Protein AF-A0A2N0LYZ8-F1 (afdb_monomer_lite)

Sequence (201 aa):
MPLVRVAATTLEYFFRFGIAFVGGKINSELMTEVELGDQVLLKKGRSQLVAAGEVVSRDGKHRGNGDKKWLKDVDGWDLSAYCYVDWHIPAKPVGVEGFTRNTIQRVHKQQLRLDADQVISDFPAQEIIASGPGQTTVVDDDEIVQHLISQGLRPGAAEELTATFNRIRRLARYYHGRRWEDVGEHEARTFLVIPLLLALG

Secondary structure (DSSP, 8-state):
---EEEE-S-HHHHHHHTEEEE-SHHHHHHHTT--TT-EEEEEETTTEEEEEEEE--BTTBSEEESSSGGGGGBTTB---EEEEEEEE--SSPEE-S---S-SS-B---HHHHHHHHHHHHHSPBPPP--PPPPPPPPPPHHHHHHHHHHTT--HHHHHHHHHHHHHHHHHHHHHHTS-GGGS-HHHHIIIIIHHHHHHH-

pLDDT: mean 85.79, std 9.9, range [38.16, 95.5]

Foldseek 3Di:
DAWEKEAEDDPCVCQQAQKGWADDDVVLVVLVPHDFQHKYFYDDDAWWTFKMWTQDDDPNDFWFFQPQQVCCQDVHHNRRTMGGTQIQGDPDTDTHHDGDPDRIDTDPDVVVVVVNVCSPVVGDGRDNNDHDDDHDDDQDLVNQLVVCVVVPDDSVLSNQLSVLVVQLVVVVVVVVPDDPVVDDPVNNCVRNPVSNVVSVD

Structure (mmCIF, N/CA/C/O backbone):
data_AF-A0A2N0LYZ8-F1
#
_entry.id   AF-A0A2N0LYZ8-F1
#
loop_
_atom_site.group_PDB
_atom_site.id
_atom_site.type_symbol
_atom_site.label_atom_id
_atom_site.label_alt_id
_atom_site.label_comp_id
_atom_site.label_asym_id
_atom_site.label_entity_id
_atom_site.label_seq_id
_atom_site.pdbx_PDB_ins_code
_atom_site.Cartn_x
_atom_site.Cartn_y
_atom_site.Cartn_z
_atom_site.occupancy
_atom_site.B_iso_or_equiv
_atom_site.auth_seq_id
_atom_site.auth_comp_id
_atom_site.auth_asym_id
_atom_site.auth_atom_id
_atom_site.pdbx_PDB_model_num
ATOM 1 N N . MET A 1 1 ? -4.407 6.193 26.748 1.00 38.16 1 MET A N 1
ATOM 2 C CA . MET A 1 1 ? -5.636 5.992 25.948 1.00 38.16 1 MET A CA 1
ATOM 3 C C . MET A 1 1 ? -5.183 5.607 24.558 1.00 38.16 1 MET A C 1
ATOM 5 O O . MET A 1 1 ? -4.435 6.407 24.005 1.00 38.16 1 MET A O 1
ATOM 9 N N . PRO A 1 2 ? -5.579 4.438 24.033 1.00 45.66 2 PRO A N 1
ATOM 10 C CA . PRO A 1 2 ? -5.132 4.005 22.720 1.00 45.66 2 PRO A CA 1
ATOM 11 C C . PRO A 1 2 ? -5.665 4.970 21.662 1.00 45.66 2 PRO A C 1
ATOM 13 O O . PRO A 1 2 ? -6.841 5.361 21.653 1.00 45.66 2 PRO A O 1
ATOM 16 N N . LEU A 1 3 ? -4.755 5.448 20.831 1.00 50.22 3 LEU A N 1
ATOM 17 C CA . LEU A 1 3 ? -5.037 6.322 19.718 1.00 50.22 3 LEU A CA 1
ATOM 18 C C . LEU A 1 3 ? -5.607 5.468 18.591 1.00 50.22 3 LEU A C 1
ATOM 20 O O . LEU A 1 3 ? -5.050 4.440 18.228 1.00 50.22 3 LEU A O 1
ATOM 24 N N . VAL A 1 4 ? -6.734 5.896 18.037 1.00 56.88 4 VAL A N 1
ATOM 25 C CA . VAL A 1 4 ? -7.443 5.103 17.035 1.00 56.88 4 VAL A CA 1
ATOM 26 C C . VAL A 1 4 ? -7.206 5.710 15.656 1.00 56.88 4 VAL A C 1
ATOM 28 O O . VAL A 1 4 ? -7.528 6.885 15.467 1.00 56.88 4 VAL A O 1
ATOM 31 N N . ARG A 1 5 ? -6.612 4.976 14.706 1.00 62.47 5 ARG A N 1
ATOM 32 C CA . ARG A 1 5 ? -6.202 5.520 13.394 1.00 62.47 5 ARG A CA 1
ATOM 33 C C . ARG A 1 5 ? -6.872 4.847 12.216 1.00 62.47 5 ARG A C 1
ATOM 35 O O . ARG A 1 5 ? -7.168 3.670 12.279 1.00 62.47 5 ARG A O 1
ATOM 42 N N . VAL A 1 6 ? -7.093 5.592 11.136 1.00 53.28 6 VAL A N 1
ATOM 43 C CA . VAL A 1 6 ? -7.734 5.071 9.920 1.00 53.28 6 VAL A CA 1
ATOM 44 C C . VAL A 1 6 ? -6.723 4.861 8.790 1.00 53.28 6 VAL A C 1
ATOM 46 O O . VAL A 1 6 ? -5.772 5.623 8.714 1.00 53.28 6 VAL A O 1
ATOM 49 N N . ALA A 1 7 ? -6.893 3.860 7.925 1.00 54.03 7 ALA A N 1
ATOM 50 C CA . ALA A 1 7 ? -6.104 3.704 6.691 1.00 54.03 7 ALA A CA 1
ATOM 51 C C . ALA A 1 7 ? -7.025 3.484 5.472 1.00 54.03 7 ALA A C 1
ATOM 53 O O . ALA A 1 7 ? -8.188 3.099 5.632 1.00 54.03 7 ALA A O 1
ATOM 54 N N . ALA A 1 8 ? -6.542 3.749 4.251 1.00 49.69 8 ALA A N 1
ATOM 55 C CA . ALA A 1 8 ? -7.283 3.512 3.006 1.00 49.69 8 ALA A CA 1
ATOM 56 C C . ALA A 1 8 ? -6.357 2.992 1.888 1.00 49.69 8 ALA A C 1
ATOM 58 O O . ALA A 1 8 ? -5.295 3.572 1.695 1.00 49.69 8 ALA A O 1
ATOM 59 N N . THR A 1 9 ? -6.822 1.940 1.181 1.00 46.38 9 THR A N 1
ATOM 60 C CA . THR A 1 9 ? -6.336 1.352 -0.103 1.00 46.38 9 THR A CA 1
ATOM 61 C C . THR A 1 9 ? -4.816 1.137 -0.189 1.00 46.38 9 THR A C 1
ATOM 63 O O . THR A 1 9 ? -4.089 2.093 -0.407 1.00 46.38 9 THR A O 1
ATOM 66 N N . THR A 1 10 ? -4.275 -0.057 0.080 1.00 55.56 10 THR A N 1
ATOM 67 C CA . THR A 1 10 ? -4.377 -1.312 -0.704 1.00 55.56 10 THR A CA 1
ATOM 68 C C . THR A 1 10 ? -4.600 -2.510 0.237 1.00 55.56 10 THR A C 1
ATOM 70 O O . THR A 1 10 ? -3.687 -2.933 0.943 1.00 55.56 10 THR A O 1
ATOM 73 N N . LEU A 1 11 ? -5.840 -3.026 0.286 1.00 65.19 11 LEU A N 1
ATOM 74 C CA . LEU A 1 11 ? -6.340 -3.923 1.350 1.00 65.19 11 LEU A CA 1
ATOM 75 C C . LEU A 1 11 ? -5.501 -5.193 1.538 1.00 65.19 11 LEU A C 1
ATOM 77 O O . LEU A 1 11 ? -5.282 -5.623 2.665 1.00 65.19 11 LEU A O 1
ATOM 81 N N . GLU A 1 12 ? -5.013 -5.775 0.445 1.00 76.12 12 GLU A N 1
ATOM 82 C CA . GLU A 1 12 ? -4.312 -7.056 0.491 1.00 76.12 12 GLU A CA 1
ATOM 83 C C . GLU A 1 12 ? -2.959 -6.960 1.206 1.00 76.12 12 GLU A C 1
ATOM 85 O O . GLU A 1 12 ? -2.643 -7.813 2.032 1.00 76.12 12 GLU A O 1
ATOM 90 N N . TYR A 1 13 ? -2.179 -5.903 0.959 1.00 83.50 13 TYR A N 1
ATOM 91 C CA . TYR A 1 13 ? -0.853 -5.758 1.564 1.00 83.50 13 TYR A CA 1
ATOM 92 C C . TYR A 1 13 ? -0.913 -5.490 3.067 1.00 83.50 13 TYR A C 1
ATOM 94 O O . TYR A 1 13 ? -0.038 -5.960 3.797 1.00 83.50 13 TYR A O 1
ATOM 102 N N . PHE A 1 14 ? -1.944 -4.785 3.545 1.00 87.88 14 PHE A N 1
ATOM 103 C CA . PHE A 1 14 ? -2.096 -4.541 4.978 1.00 87.88 14 PHE A CA 1
ATOM 104 C C . PHE A 1 14 ? -2.260 -5.842 5.758 1.00 87.88 14 PHE A C 1
ATOM 106 O O . PHE A 1 14 ? -1.578 -6.059 6.758 1.00 87.88 14 PHE A O 1
ATOM 113 N N . PHE A 1 15 ? -3.120 -6.720 5.253 1.00 89.00 15 PHE A N 1
ATOM 114 C CA . PHE A 1 15 ? -3.419 -8.009 5.860 1.00 89.00 15 PHE A CA 1
ATOM 115 C C . PHE A 1 15 ? -2.278 -9.004 5.672 1.00 89.00 15 PHE A C 1
ATOM 117 O O . PHE A 1 15 ? -1.788 -9.583 6.637 1.00 89.00 15 PHE A O 1
ATOM 124 N N . ARG A 1 16 ? -1.778 -9.139 4.438 1.00 86.81 16 ARG A N 1
ATOM 125 C CA . ARG A 1 16 ? -0.739 -10.110 4.080 1.00 86.81 16 ARG A CA 1
ATOM 126 C C . ARG A 1 16 ? 0.540 -9.951 4.900 1.00 86.81 16 ARG A C 1
ATOM 128 O O . ARG A 1 16 ? 1.152 -10.956 5.254 1.00 86.81 16 ARG A O 1
ATOM 135 N N . PHE A 1 17 ? 0.935 -8.710 5.181 1.00 88.44 17 PHE A N 1
ATOM 136 C CA . PHE A 1 17 ? 2.160 -8.393 5.919 1.00 88.44 17 PHE A CA 1
ATOM 137 C C . PHE A 1 17 ? 1.894 -7.942 7.366 1.00 88.44 17 PHE A C 1
ATOM 139 O O . PHE A 1 17 ? 2.839 -7.660 8.105 1.00 88.44 17 PHE A O 1
ATOM 146 N N . GLY A 1 18 ? 0.625 -7.847 7.780 1.00 91.38 18 GLY A N 1
ATOM 147 C CA . GLY A 1 18 ? 0.227 -7.360 9.100 1.00 91.38 18 GLY A CA 1
ATOM 148 C C . GLY A 1 18 ? 0.758 -5.956 9.401 1.00 91.38 18 GLY A C 1
ATOM 149 O O . GLY A 1 18 ? 1.380 -5.741 10.439 1.00 91.38 18 GLY A O 1
ATOM 150 N N . ILE A 1 19 ? 0.612 -5.023 8.462 1.00 90.69 19 ILE A N 1
ATOM 151 C CA . ILE A 1 19 ? 1.064 -3.633 8.617 1.00 90.69 19 ILE A CA 1
ATOM 152 C C . ILE A 1 19 ? -0.018 -2.655 8.176 1.00 90.69 19 ILE A C 1
ATOM 154 O O . ILE A 1 19 ? -0.834 -2.971 7.320 1.00 90.69 19 ILE A O 1
ATOM 158 N N . ALA A 1 20 ? 0.014 -1.439 8.705 1.00 91.62 20 ALA A N 1
ATOM 159 C CA . ALA A 1 20 ? -0.636 -0.283 8.101 1.00 91.62 20 ALA A CA 1
ATOM 160 C C . ALA A 1 20 ? 0.455 0.666 7.603 1.00 91.62 20 ALA A C 1
ATOM 162 O O . ALA A 1 20 ? 1.402 0.930 8.339 1.00 91.62 20 ALA A O 1
ATOM 163 N N . PHE A 1 21 ? 0.336 1.188 6.384 1.00 91.44 21 PHE A N 1
ATOM 164 C CA . PHE A 1 21 ? 1.296 2.138 5.819 1.00 91.44 21 PHE A CA 1
ATOM 165 C C . PHE A 1 21 ? 0.608 3.315 5.139 1.00 91.44 21 PHE A C 1
ATOM 167 O O . PHE A 1 21 ? -0.534 3.216 4.688 1.00 91.44 21 PHE A O 1
ATOM 174 N N . VAL A 1 22 ? 1.307 4.446 5.094 1.00 90.06 22 VAL A N 1
ATOM 175 C CA . VAL A 1 22 ? 0.823 5.706 4.531 1.00 90.06 22 VAL A CA 1
ATOM 176 C C . VAL A 1 22 ? 1.963 6.490 3.891 1.00 90.06 22 VAL A C 1
ATOM 178 O O . VAL A 1 22 ? 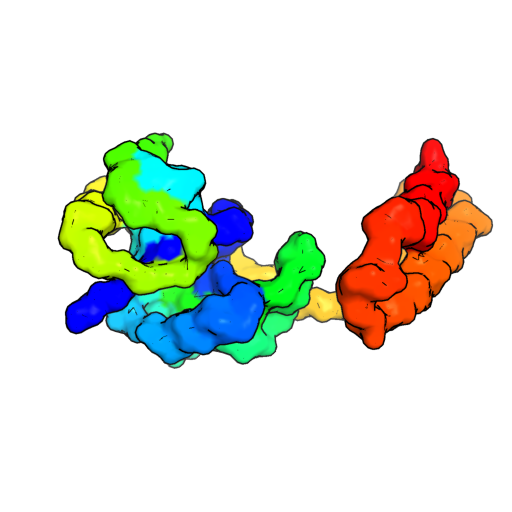3.117 6.409 4.311 1.00 90.06 22 VAL A O 1
ATOM 181 N N . GLY A 1 23 ? 1.603 7.294 2.895 1.00 87.88 23 GLY A N 1
ATOM 182 C CA . GLY A 1 23 ? 2.497 8.238 2.236 1.00 87.88 23 GLY A CA 1
ATOM 183 C C . GLY A 1 23 ? 2.127 9.689 2.501 1.00 87.88 23 GLY A C 1
ATOM 184 O O . GLY A 1 23 ? 1.028 10.004 2.970 1.00 87.88 23 GLY A O 1
ATOM 185 N N . GLY A 1 24 ? 3.038 10.582 2.123 1.00 86.50 24 GLY A N 1
ATOM 186 C CA . GLY A 1 24 ? 2.873 12.027 2.244 1.00 86.50 24 GLY A CA 1
ATOM 187 C C . GLY A 1 24 ? 3.225 12.565 3.632 1.00 86.50 24 GLY A C 1
ATOM 188 O O . GLY A 1 24 ? 2.902 11.976 4.660 1.00 86.50 24 GLY A O 1
ATOM 189 N N . LYS A 1 25 ? 3.855 13.744 3.653 1.00 87.69 25 LYS A N 1
ATOM 190 C CA . LYS A 1 25 ? 4.489 14.335 4.842 1.00 87.69 25 LYS A CA 1
ATOM 191 C C . LYS A 1 25 ? 3.592 14.354 6.091 1.00 87.69 25 LYS A C 1
ATOM 193 O O . LYS A 1 25 ? 3.997 13.848 7.130 1.00 87.69 25 LYS A O 1
ATOM 198 N N . ILE A 1 26 ? 2.367 14.873 5.970 1.00 87.38 26 ILE A N 1
ATOM 199 C CA . ILE A 1 26 ? 1.420 15.009 7.095 1.00 87.38 26 ILE A CA 1
ATOM 200 C C . ILE A 1 26 ? 1.036 13.639 7.673 1.00 87.38 26 ILE A C 1
ATOM 202 O O . ILE A 1 26 ? 0.973 13.455 8.886 1.00 87.38 26 ILE A O 1
ATOM 206 N N . ASN A 1 27 ? 0.784 12.658 6.806 1.00 88.25 27 ASN A N 1
ATOM 207 C CA . ASN A 1 27 ? 0.383 11.321 7.235 1.00 88.25 27 ASN A CA 1
ATOM 208 C C . ASN A 1 27 ? 1.554 10.576 7.884 1.00 88.25 27 ASN A C 1
ATOM 210 O O . ASN A 1 27 ? 1.358 9.874 8.874 1.00 88.25 27 ASN A O 1
ATOM 214 N N . SER A 1 28 ? 2.765 10.756 7.351 1.00 89.75 28 SER A N 1
ATOM 215 C CA . SER A 1 28 ? 3.986 10.195 7.924 1.00 89.75 28 SER A CA 1
ATOM 216 C C . SER A 1 28 ? 4.286 10.785 9.303 1.00 89.75 28 SER A C 1
ATOM 218 O O . SER A 1 28 ? 4.614 10.029 10.210 1.00 89.75 28 SER A O 1
ATOM 220 N N . GLU A 1 29 ? 4.119 12.099 9.494 1.00 90.19 29 GLU A N 1
ATOM 221 C CA . GLU A 1 29 ? 4.231 12.757 10.808 1.00 90.19 29 GLU A CA 1
ATOM 222 C C . GLU A 1 29 ? 3.211 12.184 11.792 1.00 90.19 29 GLU A C 1
ATOM 224 O O . GLU A 1 29 ? 3.575 11.767 12.888 1.00 90.19 29 GLU A O 1
ATOM 229 N N . LEU A 1 30 ? 1.953 12.048 11.369 1.00 88.06 30 LEU A N 1
ATOM 230 C CA . LEU A 1 30 ? 0.930 11.379 12.161 1.00 88.06 30 LEU A CA 1
ATOM 231 C C . LEU A 1 30 ? 1.367 9.956 12.540 1.00 88.06 30 LEU A C 1
ATOM 233 O O . LEU A 1 30 ? 1.256 9.595 13.706 1.00 88.06 30 LEU A O 1
ATOM 237 N N . MET A 1 31 ? 1.884 9.150 11.614 1.00 89.75 31 MET A N 1
ATOM 238 C CA . MET A 1 31 ? 2.324 7.776 11.899 1.00 89.75 31 MET A CA 1
ATOM 239 C C . MET A 1 31 ? 3.408 7.702 12.997 1.00 89.75 31 MET A C 1
ATOM 241 O O . MET A 1 31 ? 3.482 6.710 13.721 1.00 89.75 31 MET A O 1
ATOM 245 N N . THR A 1 32 ? 4.207 8.761 13.189 1.00 89.75 32 THR A N 1
ATOM 246 C CA . THR A 1 32 ? 5.224 8.813 14.259 1.00 89.75 32 THR A CA 1
ATOM 247 C C . THR A 1 32 ? 4.662 8.909 15.672 1.00 89.75 32 THR A C 1
ATOM 249 O O . THR A 1 32 ? 5.427 8.760 16.614 1.00 89.75 32 THR A O 1
ATOM 252 N N . GLU A 1 33 ? 3.359 9.125 15.844 1.00 91.19 33 GLU A N 1
ATOM 253 C CA . GLU A 1 33 ? 2.715 9.175 17.163 1.00 91.19 33 GLU A CA 1
ATOM 254 C C . GLU A 1 33 ? 1.884 7.906 17.441 1.00 91.19 33 GLU A C 1
ATOM 256 O O . GLU A 1 33 ? 1.027 7.914 18.317 1.00 91.19 33 GLU A O 1
ATOM 261 N N . VAL A 1 34 ? 2.050 6.843 16.644 1.00 91.00 34 VAL A N 1
ATOM 262 C CA . VAL A 1 34 ? 1.398 5.537 16.862 1.00 91.00 34 VAL A CA 1
ATOM 263 C C . VAL A 1 34 ? 2.121 4.751 17.945 1.00 91.00 34 VAL A C 1
ATOM 265 O O . VAL A 1 34 ? 3.260 4.349 17.725 1.00 91.00 34 VAL A O 1
ATOM 268 N N . GLU A 1 35 ? 1.491 4.486 19.076 1.00 93.50 35 GLU A N 1
ATOM 269 C CA . GLU A 1 35 ? 2.100 3.722 20.166 1.00 93.50 35 GLU A CA 1
ATOM 270 C C . GLU A 1 35 ? 1.631 2.263 20.209 1.00 93.50 35 GLU A C 1
ATOM 272 O O . GLU A 1 35 ? 0.676 1.870 19.545 1.00 93.50 35 GLU A O 1
ATOM 277 N N . LEU A 1 36 ? 2.349 1.434 20.967 1.00 93.50 36 LEU A N 1
ATOM 278 C CA . LEU A 1 36 ? 1.941 0.052 21.222 1.00 93.50 36 LEU A CA 1
ATOM 279 C C . LEU A 1 36 ? 0.575 0.007 21.914 1.00 93.50 36 LEU A C 1
ATOM 281 O O . LEU A 1 36 ? 0.322 0.775 22.843 1.00 93.50 36 LEU A O 1
ATOM 285 N N . GLY A 1 37 ? -0.284 -0.905 21.462 1.00 91.44 37 GLY A N 1
ATOM 286 C CA . GLY A 1 37 ? -1.660 -1.033 21.942 1.00 91.44 37 GLY A CA 1
ATOM 287 C C . GLY A 1 37 ? -2.637 -0.007 21.361 1.00 91.44 37 GLY A C 1
ATOM 288 O O . GLY A 1 37 ? -3.825 -0.039 21.682 1.00 91.44 37 GLY A O 1
ATOM 289 N N . ASP A 1 38 ? -2.179 0.911 20.501 1.00 92.25 38 ASP A N 1
ATOM 290 C CA . ASP A 1 38 ? -3.084 1.742 19.708 1.00 92.25 38 ASP A CA 1
ATOM 291 C C . ASP A 1 38 ? -3.936 0.870 18.782 1.00 92.25 38 ASP A C 1
ATOM 293 O O . ASP A 1 38 ? -3.507 -0.188 18.325 1.00 92.25 38 ASP A O 1
ATOM 297 N N . GLN A 1 39 ? -5.141 1.336 18.459 1.00 92.19 39 GLN A N 1
ATOM 298 C CA . GLN A 1 39 ? -6.034 0.614 17.558 1.00 92.19 39 GLN A CA 1
ATOM 299 C C . GLN A 1 39 ? -6.012 1.233 16.165 1.00 92.19 39 GLN A C 1
ATOM 301 O O . GLN A 1 39 ? -6.040 2.451 15.986 1.00 92.19 39 GLN A O 1
ATOM 306 N N . VAL A 1 40 ? -6.023 0.401 15.137 1.00 93.25 40 VAL A N 1
ATOM 307 C CA . VAL A 1 40 ? -6.096 0.834 13.744 1.00 93.25 40 VAL A CA 1
ATOM 308 C C . VAL A 1 40 ? -7.370 0.281 13.122 1.00 93.25 40 VAL A C 1
ATOM 310 O O . VAL A 1 40 ? -7.637 -0.911 13.164 1.00 93.25 40 VAL A O 1
ATOM 313 N N . LEU A 1 41 ? -8.178 1.162 12.545 1.00 92.81 41 LEU A N 1
ATOM 314 C CA . LEU A 1 41 ? -9.452 0.877 11.899 1.00 92.81 41 LEU A CA 1
ATOM 315 C C . LEU A 1 41 ? -9.276 1.044 10.401 1.00 92.81 41 LEU A C 1
ATOM 317 O O . LEU A 1 41 ? -8.984 2.126 9.897 1.00 92.81 41 LEU A O 1
ATOM 3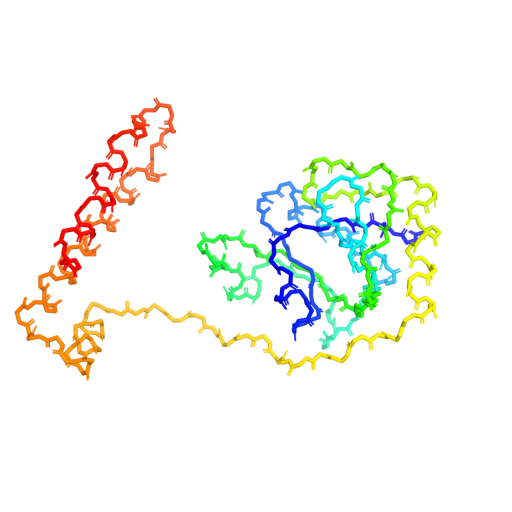21 N N . LEU A 1 42 ? -9.528 -0.005 9.648 1.00 90.81 42 LEU A N 1
ATOM 322 C CA . LEU A 1 42 ? -9.477 0.058 8.203 1.00 90.81 42 LEU A CA 1
ATOM 323 C C . LEU A 1 42 ? -10.869 0.348 7.655 1.00 90.81 42 LEU A C 1
ATOM 325 O O . LEU A 1 42 ? -11.808 -0.404 7.910 1.00 90.81 42 LEU A O 1
ATOM 329 N N . LYS A 1 43 ? -11.021 1.432 6.888 1.00 89.69 43 LYS A N 1
ATOM 330 C CA . LYS A 1 43 ? -12.326 1.830 6.341 1.00 89.69 43 LYS A CA 1
ATOM 331 C C . LYS A 1 43 ? -12.449 1.565 4.848 1.00 89.69 43 LYS A C 1
ATOM 333 O O . LYS A 1 43 ? -11.478 1.654 4.099 1.00 89.69 43 LYS A O 1
ATOM 338 N N . LYS A 1 44 ? -13.689 1.386 4.395 1.00 86.25 44 LYS A N 1
ATOM 339 C CA . LYS A 1 44 ? -14.083 1.486 2.987 1.00 86.25 44 LYS A CA 1
ATOM 340 C C . LYS A 1 44 ? -15.106 2.607 2.831 1.00 86.25 44 LYS A C 1
ATOM 342 O O . LYS A 1 44 ? -16.176 2.604 3.435 1.00 86.25 44 LYS A O 1
ATOM 347 N N . GLY A 1 45 ? -14.753 3.618 2.039 1.00 84.75 45 GLY A N 1
ATOM 348 C CA . GLY A 1 45 ? -15.574 4.820 1.899 1.00 84.75 45 GLY A CA 1
ATOM 349 C C . GLY A 1 45 ? -15.693 5.596 3.215 1.00 84.75 45 GLY A C 1
ATOM 350 O O . GLY A 1 45 ? -14.687 5.871 3.867 1.00 84.75 45 GLY A O 1
ATOM 351 N N . ARG A 1 46 ? -16.918 5.993 3.582 1.00 86.69 46 ARG A N 1
ATOM 352 C CA . ARG A 1 46 ? -17.216 6.764 4.807 1.00 86.69 46 ARG A CA 1
ATOM 353 C C . ARG A 1 46 ? -18.107 6.024 5.807 1.00 86.69 46 ARG A C 1
ATOM 355 O O . ARG A 1 46 ? -18.405 6.578 6.862 1.00 86.69 46 ARG A O 1
ATOM 362 N N . SER A 1 47 ? -18.545 4.820 5.456 1.00 88.38 47 SER A N 1
ATOM 363 C CA . SER A 1 47 ? -19.623 4.134 6.166 1.00 88.38 47 SER A CA 1
ATOM 364 C C . SER A 1 47 ? -19.346 2.667 6.483 1.00 88.38 47 SER A C 1
ATOM 366 O O . SER A 1 47 ? -20.226 1.973 6.980 1.00 88.38 47 SER A O 1
ATOM 368 N N . GLN A 1 48 ? -18.154 2.160 6.162 1.00 89.88 48 GLN A N 1
ATOM 369 C CA . GLN A 1 48 ? -17.830 0.750 6.358 1.00 89.88 48 GLN A CA 1
ATOM 370 C C . GLN A 1 48 ? -16.498 0.596 7.080 1.00 89.88 48 GLN A C 1
ATOM 372 O O . GLN A 1 48 ? -15.484 1.129 6.623 1.00 89.88 48 GLN A O 1
ATOM 377 N N . LEU A 1 49 ? -16.516 -0.155 8.177 1.00 91.44 49 LEU A N 1
ATOM 378 C CA . LEU A 1 49 ? -15.348 -0.681 8.871 1.00 91.44 49 LEU A CA 1
ATOM 379 C C . LEU A 1 49 ? -15.054 -2.072 8.298 1.00 91.44 49 LEU A C 1
ATOM 381 O O . LEU A 1 49 ? -15.886 -2.972 8.372 1.00 91.44 49 LEU A O 1
ATOM 385 N N . VAL A 1 50 ? -13.895 -2.225 7.665 1.00 92.50 50 VAL A N 1
ATOM 386 C CA . VAL A 1 50 ? -13.486 -3.465 6.988 1.00 92.50 50 VAL A CA 1
ATOM 387 C C . VAL A 1 50 ? -12.677 -4.364 7.907 1.00 92.50 50 VAL A C 1
ATOM 389 O O . VAL A 1 50 ? -12.776 -5.575 7.780 1.00 92.50 50 VAL A O 1
ATOM 392 N N . ALA A 1 51 ? -11.876 -3.778 8.792 1.00 93.06 51 ALA A N 1
ATOM 393 C CA . ALA A 1 51 ? -11.071 -4.485 9.778 1.00 93.06 51 ALA A CA 1
ATOM 394 C C . ALA A 1 51 ? -10.718 -3.535 10.925 1.00 93.06 51 ALA A C 1
ATOM 396 O O . ALA A 1 51 ? -10.673 -2.317 10.728 1.00 93.06 51 ALA A O 1
ATOM 397 N N . ALA A 1 52 ? -10.429 -4.088 12.092 1.00 94.62 52 ALA A N 1
ATOM 398 C CA . ALA A 1 52 ? -9.810 -3.377 13.204 1.00 94.62 52 ALA A CA 1
ATOM 399 C C . ALA A 1 52 ? -8.569 -4.153 13.642 1.00 94.62 52 ALA A C 1
ATOM 401 O O . ALA A 1 52 ? -8.488 -5.350 13.399 1.00 94.62 52 ALA A O 1
ATOM 402 N N . GLY A 1 53 ? -7.587 -3.505 14.242 1.00 94.00 53 GLY A N 1
ATOM 403 C CA . GLY A 1 53 ? -6.399 -4.199 14.710 1.00 94.00 53 GLY A CA 1
ATOM 404 C C . GLY A 1 53 ? -5.659 -3.434 15.781 1.00 94.00 53 GLY A C 1
ATOM 405 O O . GLY A 1 53 ? -5.882 -2.238 15.955 1.00 94.00 53 GLY A O 1
ATOM 406 N N . GLU A 1 54 ? -4.788 -4.132 16.490 1.00 94.75 54 GLU A N 1
ATOM 407 C CA . GLU A 1 54 ? -3.969 -3.566 17.556 1.00 94.75 54 GLU A CA 1
ATOM 408 C C . GLU A 1 54 ? -2.523 -3.410 17.085 1.00 94.75 54 GLU A C 1
ATOM 410 O O . GLU A 1 54 ? -1.988 -4.256 16.366 1.00 94.75 54 GLU A O 1
ATOM 415 N N . VAL A 1 55 ? -1.888 -2.304 17.466 1.00 94.62 55 VAL A N 1
ATOM 416 C CA . VAL A 1 55 ? -0.490 -2.041 17.141 1.00 94.62 55 VAL A CA 1
ATOM 417 C C . VAL A 1 55 ? 0.413 -2.881 18.026 1.00 94.62 55 VAL A C 1
ATOM 419 O O . VAL A 1 55 ? 0.433 -2.727 19.249 1.00 94.62 55 VAL A O 1
ATOM 422 N N . VAL A 1 56 ? 1.235 -3.704 17.383 1.00 94.06 56 VAL A N 1
ATOM 423 C CA . VAL A 1 56 ? 2.116 -4.667 18.047 1.00 94.06 56 VAL A CA 1
ATOM 424 C C . VAL A 1 56 ? 3.589 -4.401 17.752 1.00 94.06 56 VAL A C 1
ATOM 426 O O . VAL A 1 56 ? 3.949 -3.713 16.796 1.00 94.06 56 VAL A O 1
ATOM 429 N N . SER A 1 57 ? 4.468 -4.957 18.586 1.00 93.69 57 SER A N 1
ATOM 430 C CA . SER A 1 57 ? 5.913 -4.938 18.349 1.00 93.69 57 SER A CA 1
ATOM 431 C C . SER A 1 57 ? 6.327 -6.192 17.591 1.00 93.69 57 SER A C 1
ATOM 433 O O . SER A 1 57 ? 5.982 -7.300 17.997 1.00 93.69 57 SER A O 1
ATOM 435 N N . ARG A 1 58 ? 7.106 -6.034 16.520 1.00 89.38 58 ARG A N 1
ATOM 436 C CA . ARG A 1 58 ? 7.755 -7.132 15.795 1.00 89.38 58 ARG A CA 1
ATOM 437 C C . ARG A 1 58 ? 9.233 -6.807 15.635 1.00 89.38 58 ARG A C 1
ATOM 439 O O . ARG A 1 58 ? 9.589 -5.704 15.222 1.00 89.38 58 ARG A O 1
ATOM 446 N N . ASP A 1 59 ? 10.094 -7.742 16.024 1.00 85.81 59 ASP A N 1
ATOM 447 C CA . ASP A 1 59 ? 11.554 -7.561 16.036 1.00 85.81 59 ASP A CA 1
ATOM 448 C C . ASP A 1 59 ? 12.006 -6.293 16.794 1.00 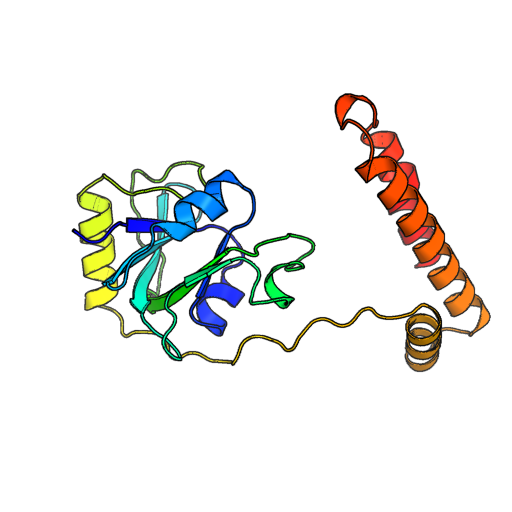85.81 59 ASP A C 1
ATOM 450 O O . ASP A 1 59 ? 12.934 -5.590 16.391 1.00 85.81 59 ASP A O 1
ATOM 454 N N . GLY A 1 60 ? 11.306 -5.958 17.885 1.00 88.06 60 GLY A N 1
ATOM 455 C CA . GLY A 1 60 ? 11.599 -4.784 18.715 1.00 88.06 60 GLY A CA 1
ATOM 456 C C . GLY A 1 60 ? 11.171 -3.438 18.117 1.00 88.06 60 GLY A C 1
ATOM 457 O O . GLY A 1 60 ? 11.506 -2.397 18.681 1.00 88.06 60 GLY A O 1
ATOM 458 N N . LYS A 1 61 ? 10.433 -3.431 16.999 1.00 91.94 61 LYS A N 1
ATOM 459 C CA . LYS A 1 61 ? 9.861 -2.225 16.385 1.00 91.94 61 LYS A CA 1
ATOM 460 C C . LYS A 1 61 ? 8.353 -2.367 16.220 1.00 91.94 61 LYS A C 1
ATOM 462 O O . LYS A 1 61 ? 7.872 -3.403 15.786 1.00 91.94 61 LYS A O 1
ATOM 467 N N . HIS A 1 62 ? 7.604 -1.298 16.470 1.00 92.69 62 HIS A N 1
ATOM 468 C CA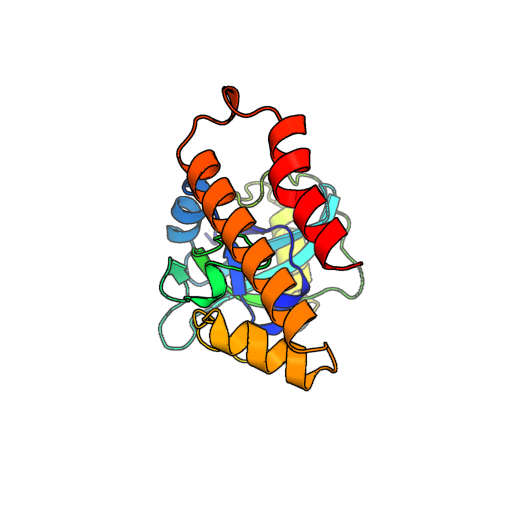 . HIS 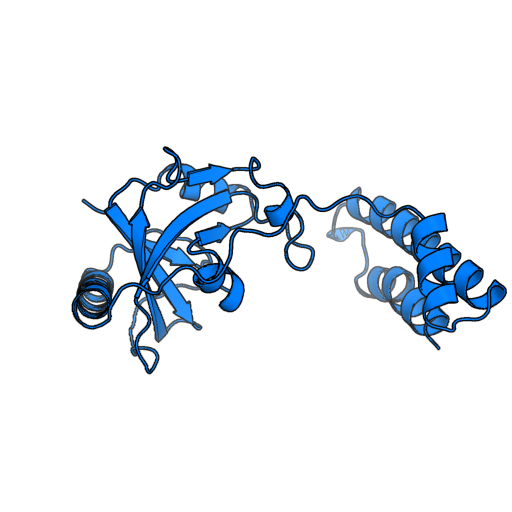A 1 62 ? 6.161 -1.227 16.191 1.00 92.69 62 HIS A CA 1
ATOM 469 C C . HIS A 1 62 ? 5.813 -0.285 15.042 1.00 92.69 62 HIS A C 1
ATOM 471 O O . HIS A 1 62 ? 4.756 -0.421 14.434 1.00 92.69 62 HIS A O 1
ATOM 477 N N . ARG A 1 63 ? 6.710 0.653 14.719 1.00 93.19 63 ARG A N 1
ATOM 478 C CA . ARG A 1 63 ? 6.556 1.635 13.642 1.00 93.19 63 ARG A CA 1
ATOM 479 C C . ARG A 1 63 ? 7.886 1.962 12.975 1.00 93.19 63 ARG A C 1
ATOM 481 O O . ARG A 1 63 ? 8.951 1.751 13.556 1.00 93.19 63 ARG A O 1
ATOM 488 N N . GLY A 1 64 ? 7.816 2.529 11.779 1.00 92.31 64 GLY A N 1
ATOM 489 C CA . GLY A 1 64 ? 8.982 2.998 11.041 1.00 92.31 64 GLY A CA 1
ATOM 490 C C . GLY A 1 64 ? 8.617 3.996 9.953 1.00 92.31 64 GLY A C 1
ATOM 491 O O . GLY A 1 64 ? 7.446 4.213 9.641 1.00 92.31 64 GLY A O 1
ATOM 492 N N . ASN A 1 65 ? 9.639 4.638 9.397 1.00 92.44 65 ASN A N 1
ATOM 493 C CA . ASN A 1 65 ? 9.493 5.553 8.275 1.00 92.44 65 ASN A CA 1
ATOM 494 C C . ASN A 1 65 ? 10.738 5.482 7.389 1.00 92.44 65 ASN A C 1
ATOM 496 O O . ASN A 1 65 ? 11.814 5.945 7.765 1.00 92.44 65 ASN A O 1
ATOM 500 N N . GLY A 1 66 ? 10.585 4.889 6.206 1.00 87.81 66 GLY A N 1
ATOM 501 C CA . GLY A 1 66 ? 11.625 4.836 5.178 1.00 87.81 66 GLY A CA 1
ATOM 502 C C . GLY A 1 66 ? 12.684 3.746 5.356 1.00 87.81 66 GLY A C 1
ATOM 503 O O . GLY A 1 66 ? 13.521 3.592 4.466 1.00 87.81 66 GLY A O 1
ATOM 504 N N . ASP A 1 67 ? 12.636 2.965 6.438 1.00 89.38 67 ASP A N 1
ATOM 505 C CA . ASP A 1 67 ? 13.509 1.809 6.677 1.00 89.38 67 ASP A CA 1
ATOM 506 C C . ASP A 1 67 ? 13.073 0.558 5.895 1.00 89.38 67 ASP A C 1
ATOM 508 O O . ASP A 1 67 ? 13.910 -0.274 5.542 1.00 89.38 67 ASP A O 1
ATOM 512 N N . LYS A 1 68 ? 11.790 0.448 5.529 1.00 87.94 68 LYS A N 1
ATOM 513 C CA . LYS A 1 68 ? 11.296 -0.567 4.586 1.00 87.94 68 LYS A CA 1
ATOM 514 C C . LYS A 1 68 ? 11.312 -0.014 3.162 1.00 87.94 68 LYS A C 1
ATOM 516 O O . LYS A 1 68 ? 10.382 0.660 2.740 1.00 87.94 68 LYS A O 1
ATOM 521 N N . LYS A 1 69 ? 12.373 -0.310 2.406 1.00 87.12 69 LYS A N 1
ATOM 522 C CA . LYS A 1 69 ? 12.570 0.227 1.044 1.00 87.12 69 LYS A CA 1
ATOM 523 C C . LYS A 1 69 ? 11.438 -0.108 0.071 1.00 87.12 69 LYS A C 1
ATOM 525 O O . LYS A 1 69 ? 11.098 0.739 -0.740 1.00 87.12 69 LYS A O 1
ATOM 530 N N . TRP A 1 70 ? 10.845 -1.296 0.176 1.00 85.75 70 TRP A N 1
ATOM 531 C CA . TRP A 1 70 ? 9.745 -1.712 -0.699 1.00 85.75 70 TRP A CA 1
ATOM 532 C C . TRP A 1 70 ? 8.475 -0.864 -0.514 1.00 85.75 70 TRP A C 1
ATOM 534 O O . TRP A 1 70 ? 7.674 -0.771 -1.433 1.00 85.75 70 TRP A O 1
ATOM 544 N N . LEU A 1 71 ? 8.311 -0.186 0.633 1.00 87.56 71 LEU A N 1
ATOM 545 C CA . LEU A 1 71 ? 7.202 0.747 0.848 1.00 87.56 71 LEU A CA 1
ATOM 546 C C . LEU A 1 71 ? 7.343 2.056 0.058 1.00 87.56 71 LEU A C 1
ATOM 548 O O . LEU A 1 71 ? 6.392 2.823 -0.004 1.00 87.56 71 LEU A O 1
ATOM 552 N N . LYS A 1 72 ? 8.510 2.328 -0.538 1.00 86.94 72 LYS A N 1
ATOM 553 C CA . LYS A 1 72 ? 8.755 3.555 -1.312 1.00 86.94 72 LYS A CA 1
ATOM 554 C C . LYS A 1 72 ? 8.239 3.492 -2.751 1.00 86.94 72 LYS A C 1
ATOM 556 O O . LYS A 1 72 ? 8.325 4.492 -3.454 1.00 86.94 72 LYS A O 1
ATOM 561 N N . ASP A 1 73 ? 7.769 2.325 -3.184 1.00 82.25 73 ASP A N 1
ATOM 562 C CA . ASP A 1 73 ? 7.292 2.088 -4.546 1.00 82.25 73 ASP A CA 1
ATOM 563 C C . ASP A 1 73 ? 6.151 1.058 -4.550 1.00 82.25 73 ASP A C 1
ATOM 565 O O . ASP A 1 73 ? 6.192 0.030 -5.224 1.00 82.25 73 ASP A O 1
ATOM 569 N N . VAL A 1 74 ? 5.138 1.297 -3.714 1.00 80.56 74 VAL A N 1
ATOM 570 C CA . VAL A 1 74 ? 3.925 0.469 -3.694 1.00 80.56 74 VAL A CA 1
ATOM 571 C C . VAL A 1 74 ? 2.966 1.042 -4.722 1.00 80.56 74 VAL A C 1
ATOM 573 O O . VAL A 1 74 ? 2.427 2.129 -4.523 1.00 80.56 74 VAL A O 1
ATOM 576 N N . ASP A 1 75 ? 2.775 0.331 -5.832 1.00 74.00 75 ASP A N 1
ATOM 577 C CA . ASP A 1 75 ? 1.938 0.770 -6.958 1.00 74.00 75 ASP A CA 1
ATOM 578 C C . ASP A 1 75 ? 2.321 2.178 -7.478 1.00 74.00 75 ASP A C 1
ATOM 580 O O . ASP A 1 75 ? 1.459 2.963 -7.879 1.00 74.00 75 ASP A O 1
ATOM 584 N N . GLY A 1 76 ? 3.616 2.523 -7.434 1.00 73.62 76 GLY A N 1
ATOM 585 C CA . GLY A 1 76 ? 4.136 3.837 -7.826 1.00 73.62 76 GLY A CA 1
ATOM 586 C C . GLY A 1 76 ? 4.031 4.931 -6.755 1.00 73.62 76 GLY A C 1
ATOM 587 O O . GLY A 1 76 ? 4.323 6.093 -7.044 1.00 73.62 76 GLY A O 1
ATOM 588 N N . TRP A 1 77 ? 3.614 4.593 -5.530 1.00 81.31 77 TRP A N 1
ATOM 589 C CA . TRP A 1 77 ? 3.488 5.532 -4.415 1.00 81.31 77 TRP A CA 1
ATOM 590 C C . TRP A 1 77 ? 4.577 5.329 -3.360 1.00 81.31 77 TRP A C 1
ATOM 592 O O . TRP A 1 77 ? 4.878 4.204 -2.954 1.00 81.31 77 TRP A O 1
ATOM 602 N N . ASP A 1 78 ? 5.099 6.444 -2.841 1.00 86.62 78 ASP A N 1
ATOM 603 C CA . ASP A 1 78 ? 5.952 6.445 -1.653 1.00 86.62 78 ASP A CA 1
ATOM 604 C C . ASP A 1 78 ? 5.088 6.412 -0.383 1.00 86.62 78 ASP A C 1
ATOM 606 O O . ASP A 1 78 ? 4.523 7.425 0.042 1.00 86.62 78 ASP A O 1
ATOM 610 N N . LEU A 1 79 ? 4.972 5.223 0.209 1.00 89.44 79 LEU A N 1
ATOM 611 C CA . LEU A 1 79 ? 4.201 4.918 1.414 1.00 89.44 79 LEU A CA 1
ATOM 612 C C . LEU A 1 79 ? 5.124 4.545 2.585 1.00 89.44 79 LEU A C 1
ATOM 614 O O . LEU A 1 79 ? 4.856 3.616 3.347 1.00 89.44 79 LEU A O 1
ATOM 618 N N . SER A 1 80 ? 6.242 5.264 2.709 1.00 90.75 80 SER A N 1
ATOM 619 C CA . SER A 1 80 ? 7.368 4.942 3.591 1.00 90.75 80 SER A CA 1
ATOM 620 C C . SER A 1 80 ? 7.041 4.740 5.073 1.00 90.75 80 SER A C 1
ATOM 622 O O . SER A 1 80 ? 7.817 4.072 5.764 1.00 90.75 80 SER A O 1
ATOM 624 N N . ALA A 1 81 ? 5.967 5.346 5.585 1.00 92.75 81 ALA A N 1
ATOM 625 C CA . ALA A 1 81 ? 5.625 5.327 7.001 1.00 92.75 81 ALA A CA 1
ATOM 626 C C . ALA A 1 81 ? 4.674 4.174 7.322 1.00 92.75 81 ALA A C 1
ATOM 628 O O . ALA A 1 81 ? 3.642 4.037 6.672 1.00 92.75 81 ALA A O 1
ATOM 629 N N . TYR A 1 82 ? 4.986 3.378 8.347 1.00 92.94 82 TYR A N 1
ATOM 630 C CA . TYR A 1 82 ? 4.196 2.202 8.712 1.00 92.94 82 TYR A CA 1
ATOM 631 C C . TYR A 1 82 ? 4.129 1.943 10.219 1.00 92.94 82 TYR A C 1
ATOM 633 O O . TYR A 1 82 ? 4.986 2.401 10.977 1.00 92.94 82 TYR A O 1
ATOM 641 N N . CYS A 1 83 ? 3.155 1.128 10.623 1.00 93.75 83 CYS A N 1
ATOM 642 C CA . CYS A 1 83 ? 3.125 0.414 11.896 1.00 93.75 83 CYS A CA 1
ATOM 643 C C . CYS A 1 83 ? 2.741 -1.060 11.696 1.00 93.75 83 CYS A C 1
ATOM 645 O O . CYS A 1 83 ? 2.101 -1.409 10.701 1.00 93.75 83 CYS A O 1
ATOM 647 N N . TYR A 1 84 ? 3.161 -1.931 12.613 1.00 93.88 84 TYR A N 1
ATOM 648 C CA . TYR A 1 84 ? 2.716 -3.323 12.645 1.00 93.88 84 TYR A CA 1
ATOM 649 C C . TYR A 1 84 ? 1.378 -3.422 13.351 1.00 93.88 84 TYR A C 1
ATOM 651 O O . TYR A 1 84 ? 1.182 -2.812 14.400 1.00 93.88 84 TYR A O 1
ATOM 659 N N . VAL A 1 85 ? 0.475 -4.193 12.760 1.00 93.88 85 VAL A N 1
ATOM 660 C CA . VAL A 1 85 ? -0.892 -4.346 13.240 1.00 93.88 85 VAL A CA 1
ATOM 661 C C . VAL A 1 85 ? -1.270 -5.817 13.174 1.00 93.88 85 VAL A C 1
ATOM 663 O O . VAL A 1 85 ? -1.064 -6.468 12.142 1.00 93.88 85 VAL A O 1
ATOM 666 N N . ASP A 1 86 ? -1.833 -6.321 14.263 1.00 94.44 86 ASP A N 1
ATOM 667 C CA . ASP A 1 86 ? -2.533 -7.599 14.273 1.00 94.44 86 ASP A CA 1
ATOM 668 C C . ASP A 1 86 ? -3.988 -7.331 13.894 1.00 94.44 86 ASP A C 1
ATOM 670 O O . ASP A 1 86 ? -4.735 -6.675 14.618 1.00 94.44 86 ASP A O 1
ATOM 674 N N . TRP A 1 87 ? -4.355 -7.735 12.678 1.00 94.56 87 TRP A N 1
ATOM 675 C CA . TRP A 1 87 ? -5.639 -7.395 12.072 1.00 94.56 87 TRP A CA 1
ATOM 676 C C . TRP A 1 87 ? -6.717 -8.415 12.416 1.00 94.56 87 TRP A C 1
ATOM 678 O O . TRP A 1 87 ? -6.511 -9.613 12.284 1.00 94.56 87 TRP A O 1
ATOM 688 N N . HIS A 1 88 ? -7.905 -7.927 12.742 1.00 94.94 88 HIS A N 1
ATOM 689 C CA . HIS A 1 88 ? -9.120 -8.689 12.992 1.00 94.94 88 HIS A CA 1
ATOM 690 C C . HIS A 1 88 ? -10.127 -8.336 11.896 1.00 94.94 88 HIS A C 1
ATOM 692 O O . HIS A 1 88 ? -10.520 -7.172 11.731 1.00 94.94 88 HIS A O 1
ATOM 698 N N . ILE A 1 89 ? -10.505 -9.337 11.099 1.00 92.69 89 ILE A N 1
ATOM 699 C CA . ILE A 1 89 ? -11.291 -9.132 9.879 1.00 92.69 89 ILE A CA 1
ATOM 700 C C . ILE A 1 89 ? -12.672 -9.778 10.033 1.00 92.69 89 ILE A C 1
ATOM 702 O O . ILE A 1 89 ? -12.773 -11.007 10.025 1.00 92.69 89 ILE A O 1
ATOM 706 N N . PRO A 1 90 ? -13.753 -8.984 10.118 1.00 92.56 90 PRO A N 1
ATOM 707 C CA . PRO A 1 90 ? -15.103 -9.514 10.091 1.00 92.56 90 PRO A CA 1
ATOM 708 C C . PRO A 1 90 ? -15.436 -10.123 8.723 1.00 92.56 90 PRO A C 1
ATOM 710 O O . PRO A 1 90 ? -15.023 -9.625 7.676 1.00 92.56 90 PRO A O 1
ATOM 713 N N . ALA A 1 91 ? -16.279 -11.161 8.711 1.00 89.00 91 ALA A N 1
ATOM 714 C CA . ALA A 1 91 ? -16.708 -11.827 7.474 1.00 89.00 91 ALA A CA 1
ATOM 715 C C . ALA A 1 91 ? -17.437 -10.888 6.488 1.00 89.00 91 ALA A C 1
ATOM 717 O O . ALA A 1 91 ? -17.458 -11.131 5.281 1.00 89.00 91 ALA A O 1
ATOM 718 N N . LYS A 1 92 ? -18.055 -9.814 6.997 1.00 89.00 92 LYS A N 1
ATOM 719 C CA . LYS A 1 92 ? -18.647 -8.729 6.205 1.00 89.00 92 LYS A CA 1
ATOM 720 C C . LYS A 1 92 ? -18.271 -7.385 6.835 1.00 89.00 92 LYS A C 1
ATOM 722 O O . LYS A 1 92 ? -18.288 -7.298 8.062 1.00 89.00 92 LYS A O 1
ATOM 727 N N . PRO A 1 93 ? -17.996 -6.334 6.038 1.00 89.19 93 PRO A N 1
ATOM 728 C CA . PRO A 1 93 ? -17.728 -5.008 6.584 1.00 89.19 93 PRO A CA 1
ATOM 729 C C . PRO A 1 93 ? -18.870 -4.524 7.482 1.00 89.19 93 PRO A C 1
ATOM 731 O O . PRO A 1 93 ? -20.040 -4.602 7.099 1.00 89.19 93 PRO A O 1
ATOM 734 N N . VAL A 1 94 ? -18.523 -3.996 8.652 1.00 90.75 94 VAL A N 1
ATOM 735 C CA . VAL A 1 94 ? -19.478 -3.460 9.624 1.00 90.75 94 VAL A CA 1
ATOM 736 C C . VAL A 1 94 ? -19.906 -2.066 9.171 1.00 90.75 94 VAL A C 1
ATOM 738 O O . VAL A 1 94 ? -19.071 -1.215 8.851 1.00 90.75 94 VAL A O 1
ATOM 741 N N . GLY A 1 95 ? -21.216 -1.835 9.100 1.00 89.56 95 GLY A N 1
ATOM 742 C CA . GLY A 1 95 ? -21.775 -0.523 8.790 1.00 89.56 95 GLY A CA 1
ATOM 743 C C . GLY A 1 95 ? -21.574 0.422 9.968 1.00 89.56 95 GLY A C 1
ATOM 744 O O . GLY A 1 95 ? -22.066 0.153 11.057 1.00 89.56 95 GLY A O 1
ATOM 745 N N . VAL A 1 96 ? -20.865 1.523 9.748 1.00 87.00 96 VAL A N 1
ATOM 746 C CA . VAL A 1 96 ? -20.553 2.510 10.787 1.00 87.00 96 VAL A CA 1
ATOM 747 C C . VAL A 1 96 ? -20.747 3.922 10.257 1.00 87.00 96 VAL A C 1
ATOM 749 O O . VAL A 1 96 ? -20.721 4.157 9.054 1.00 87.00 96 VAL A O 1
ATOM 752 N N . GLU A 1 97 ? -20.887 4.902 11.142 1.00 83.94 97 GLU A N 1
ATOM 753 C CA . GLU A 1 97 ? -20.952 6.311 10.754 1.00 83.94 97 GLU A CA 1
ATOM 754 C C . GLU A 1 97 ? -19.826 7.123 11.383 1.00 83.94 97 GLU A C 1
ATOM 756 O O . GLU A 1 97 ? -19.486 6.951 12.554 1.00 83.94 97 GLU A O 1
ATOM 761 N N . GLY A 1 98 ? -19.332 8.123 10.652 1.00 80.88 98 GLY A N 1
ATOM 762 C CA . GLY A 1 98 ? -18.387 9.109 11.184 1.00 80.88 98 GLY A CA 1
ATOM 763 C C . GLY A 1 98 ? -16.969 9.000 10.636 1.00 80.88 98 GLY A C 1
ATOM 764 O O . GLY A 1 98 ? -16.100 9.753 11.075 1.00 80.88 98 GLY A O 1
ATOM 765 N N . PHE A 1 99 ? -16.719 8.139 9.646 1.00 84.62 99 PHE A N 1
ATOM 766 C CA . PHE A 1 99 ? -15.468 8.221 8.905 1.00 84.62 99 PHE A CA 1
ATOM 767 C C . PHE A 1 99 ? -15.432 9.459 8.001 1.00 84.62 99 PHE A C 1
ATOM 769 O O . PHE A 1 99 ? -16.405 9.844 7.336 1.00 84.62 99 PHE A O 1
ATOM 776 N N . THR A 1 100 ? -14.260 10.084 7.954 1.00 83.44 100 THR A N 1
ATOM 777 C CA . THR A 1 100 ? -13.996 11.230 7.085 1.00 83.44 100 THR A CA 1
ATOM 778 C C . THR A 1 100 ? -13.353 10.763 5.776 1.00 83.44 100 THR A C 1
ATOM 780 O O . THR A 1 100 ? -13.117 9.571 5.543 1.00 83.44 100 THR A O 1
ATOM 783 N N . ARG A 1 101 ? -13.081 11.720 4.886 1.00 81.06 101 ARG A N 1
ATOM 784 C CA . ARG A 1 101 ? -12.363 11.468 3.632 1.00 81.06 101 ARG A CA 1
ATOM 785 C C . ARG A 1 101 ? -10.851 11.306 3.822 1.00 81.06 101 ARG A C 1
ATOM 787 O O . ARG A 1 101 ? -10.203 10.860 2.886 1.00 81.06 101 ARG A O 1
ATOM 794 N N . ASN A 1 102 ? -10.309 11.593 5.005 1.00 78.88 102 ASN A N 1
ATOM 795 C CA . ASN A 1 102 ? -8.868 11.524 5.245 1.00 78.88 102 ASN A CA 1
ATOM 796 C C . ASN A 1 102 ? -8.361 10.073 5.204 1.00 78.88 102 ASN A C 1
ATOM 798 O O . ASN A 1 102 ? -9.095 9.143 5.564 1.00 78.88 102 ASN A O 1
ATOM 802 N N . THR A 1 103 ? -7.114 9.900 4.753 1.00 74.38 103 THR A N 1
ATOM 803 C CA . THR A 1 103 ? -6.436 8.597 4.663 1.00 74.38 103 THR A CA 1
ATOM 804 C C . THR A 1 103 ? -6.089 8.078 6.048 1.00 74.38 103 THR A C 1
ATOM 806 O O . THR A 1 103 ? -6.545 6.994 6.391 1.00 74.38 103 THR A O 1
ATOM 809 N N . ILE A 1 104 ? -5.378 8.885 6.847 1.00 82.56 104 ILE A N 1
ATOM 810 C CA . ILE A 1 104 ? -5.085 8.630 8.260 1.00 82.56 104 ILE A CA 1
ATOM 811 C C . ILE A 1 104 ? -5.490 9.812 9.121 1.00 82.56 104 ILE A C 1
ATOM 813 O O . ILE A 1 104 ? -5.317 10.972 8.759 1.00 82.56 104 ILE A O 1
ATOM 817 N N . GLN A 1 105 ? -6.103 9.505 10.257 1.00 83.44 105 GLN A N 1
ATOM 818 C CA . GLN A 1 105 ? -6.575 10.492 11.217 1.00 83.44 105 GLN A CA 1
ATOM 819 C C . GLN A 1 105 ? -6.814 9.831 12.565 1.00 83.44 105 GLN A C 1
ATOM 821 O O . GLN A 1 105 ? -7.062 8.628 12.622 1.00 83.44 105 GLN A O 1
ATOM 826 N N . ARG A 1 106 ? -6.829 10.637 13.623 1.00 86.38 106 ARG A N 1
ATOM 827 C CA . ARG A 1 106 ? -7.279 10.203 14.943 1.00 86.38 106 ARG A CA 1
ATOM 828 C C . ARG A 1 106 ? -8.799 10.062 14.964 1.00 86.38 106 ARG A C 1
ATOM 830 O O . ARG A 1 106 ? -9.524 10.927 14.474 1.00 86.38 106 ARG A O 1
ATOM 837 N N . VAL A 1 107 ? -9.289 8.985 15.561 1.00 85.00 107 VAL A N 1
ATOM 838 C CA . VAL A 1 107 ? -10.715 8.745 15.769 1.00 85.00 107 VAL A CA 1
ATOM 839 C C . VAL A 1 107 ? -11.080 9.163 17.188 1.00 85.00 107 VAL A C 1
ATOM 841 O O . VAL A 1 107 ? -10.673 8.559 18.184 1.00 85.00 107 VAL A O 1
ATOM 844 N N . HIS A 1 108 ? -11.867 10.232 17.268 1.00 83.19 108 HIS A N 1
ATOM 845 C CA . HIS A 1 108 ? -12.389 10.771 18.524 1.00 83.19 108 HIS A CA 1
ATOM 846 C C . HIS A 1 108 ? -13.800 10.266 18.845 1.00 83.19 108 HIS A C 1
ATOM 848 O O . HIS A 1 108 ? -14.228 10.337 19.993 1.00 83.19 108 HIS A O 1
ATOM 854 N N . LYS A 1 109 ? -14.529 9.745 17.848 1.00 86.56 109 LYS A N 1
ATOM 855 C CA . LYS A 1 109 ? -15.902 9.265 18.029 1.00 86.56 109 LYS A CA 1
ATOM 856 C C . LYS A 1 109 ? -15.895 7.966 18.833 1.00 86.56 109 LYS A C 1
ATOM 858 O O . LYS A 1 109 ? -15.371 6.964 18.360 1.00 86.56 109 LYS A O 1
ATOM 863 N N . GLN A 1 110 ? -16.514 7.991 20.013 1.00 87.75 110 GLN A N 1
ATOM 864 C CA . GLN A 1 110 ? -16.570 6.847 20.926 1.00 87.75 110 GLN A CA 1
ATOM 865 C C . GLN A 1 110 ? -17.224 5.617 20.287 1.00 87.75 110 GLN A C 1
ATOM 867 O O . GLN A 1 110 ? -16.707 4.521 20.452 1.00 87.75 110 GLN A O 1
ATOM 872 N N . GLN A 1 111 ? -18.284 5.801 19.491 1.00 89.44 111 GLN A N 1
ATOM 873 C CA . GLN A 1 111 ? -18.958 4.687 18.816 1.00 89.44 111 GLN A CA 1
ATOM 874 C C . GLN A 1 111 ? -18.011 3.883 17.918 1.00 89.44 111 GLN A C 1
ATOM 876 O O . GLN A 1 111 ? -17.979 2.670 18.015 1.00 89.44 111 GLN A O 1
ATOM 881 N N . LEU A 1 112 ? -17.173 4.556 17.120 1.00 89.00 112 LEU A N 1
ATOM 882 C CA . LEU A 1 112 ? -16.216 3.867 16.247 1.00 89.00 112 LEU A CA 1
ATOM 883 C C . LEU A 1 112 ? -15.176 3.066 17.038 1.00 89.00 112 LEU A C 1
ATOM 885 O O . LEU A 1 112 ? -14.648 2.091 16.519 1.00 89.00 112 LEU A O 1
ATOM 889 N N . ARG A 1 113 ? -14.872 3.481 18.273 1.00 88.69 113 ARG A N 1
ATOM 890 C CA . ARG A 1 113 ? -13.979 2.730 19.161 1.00 88.69 113 ARG A CA 1
ATOM 891 C C . ARG A 1 113 ? -14.662 1.468 19.666 1.00 88.69 113 ARG A C 1
ATOM 893 O O . ARG A 1 113 ? -14.087 0.405 19.536 1.00 88.69 113 ARG A O 1
ATOM 900 N N . LEU A 1 114 ? -15.910 1.585 20.121 1.00 91.19 114 LEU A N 1
ATOM 901 C CA . LEU A 1 114 ? -16.708 0.431 20.541 1.00 91.19 114 LEU A CA 1
ATOM 902 C C . LEU A 1 114 ? -16.900 -0.571 19.396 1.00 91.19 114 LEU A C 1
ATOM 904 O O . LEU A 1 114 ? -16.754 -1.768 19.603 1.00 91.19 114 LEU A O 1
ATOM 908 N N . ASP A 1 115 ? -17.165 -0.085 18.181 1.00 91.69 115 ASP A N 1
ATOM 909 C CA . ASP A 1 115 ? -17.292 -0.942 16.999 1.00 91.69 115 ASP A CA 1
ATOM 910 C C . ASP A 1 115 ? -15.966 -1.668 16.691 1.00 91.69 115 ASP A C 1
ATOM 912 O O . ASP A 1 115 ? -15.972 -2.821 16.265 1.00 91.69 115 ASP A O 1
ATOM 916 N N . ALA A 1 116 ? -14.821 -1.015 16.921 1.00 91.00 116 ALA A N 1
ATOM 917 C CA . ALA A 1 116 ? -13.503 -1.624 16.754 1.00 91.00 116 ALA A CA 1
ATOM 918 C C . ALA A 1 116 ? -13.175 -2.634 17.862 1.00 91.00 116 ALA A C 1
ATOM 920 O O . ALA A 1 116 ? -12.707 -3.724 17.547 1.00 91.00 116 ALA A O 1
ATOM 921 N N . ASP A 1 117 ? -13.467 -2.303 19.123 1.00 93.19 117 ASP A N 1
ATOM 922 C CA . ASP A 1 117 ? -13.330 -3.204 20.273 1.00 93.19 117 ASP A CA 1
ATOM 923 C C . ASP A 1 117 ? -14.141 -4.486 20.048 1.00 93.19 117 ASP A C 1
ATOM 925 O O . ASP A 1 117 ? -13.642 -5.591 20.258 1.00 93.19 117 ASP A O 1
ATOM 929 N N . GLN A 1 118 ? -15.370 -4.341 19.543 1.00 93.25 118 GLN A N 1
ATOM 930 C CA . GLN A 1 118 ? -16.234 -5.465 19.199 1.00 93.25 118 GLN A CA 1
ATOM 931 C C . GLN A 1 118 ? -15.606 -6.340 18.107 1.00 93.25 118 GLN A C 1
ATOM 933 O O . GLN A 1 118 ? -15.553 -7.557 18.252 1.00 93.25 118 GLN A O 1
ATOM 938 N N . VAL A 1 119 ? -15.072 -5.741 17.035 1.00 93.88 119 VAL A N 1
ATOM 939 C CA . VAL A 1 119 ? -14.398 -6.493 15.962 1.00 93.88 119 VAL A CA 1
ATOM 940 C C . VAL A 1 119 ? -13.152 -7.225 16.471 1.00 93.88 119 VAL A C 1
ATOM 942 O O . VAL A 1 119 ? -12.937 -8.376 16.100 1.00 93.88 119 VAL A O 1
ATOM 945 N N . ILE A 1 120 ? -12.345 -6.585 17.319 1.00 93.75 120 ILE A N 1
ATOM 946 C CA . ILE A 1 120 ? -11.138 -7.193 17.898 1.00 93.75 120 ILE A CA 1
ATOM 947 C C . ILE A 1 120 ? -11.507 -8.363 18.824 1.00 93.75 120 ILE A C 1
ATOM 949 O O . ILE A 1 120 ? -10.822 -9.383 18.828 1.00 93.75 120 ILE A O 1
ATOM 953 N N . SER A 1 121 ? -12.604 -8.242 19.576 1.00 94.31 121 SER A N 1
ATOM 954 C CA . SER A 1 121 ? -13.078 -9.291 20.483 1.00 94.31 121 SER A CA 1
ATOM 955 C C . SER A 1 121 ? -13.738 -10.470 19.758 1.00 94.31 121 SER A C 1
ATOM 957 O O . SER A 1 121 ? -13.578 -11.612 20.185 1.00 94.31 121 SER A O 1
ATOM 959 N N . ASP A 1 122 ? -14.515 -10.211 18.706 1.00 94.62 122 ASP A N 1
ATOM 960 C CA . ASP A 1 122 ? -15.353 -11.230 18.056 1.00 94.62 122 ASP A CA 1
ATOM 961 C C . ASP A 1 122 ? -14.597 -12.080 17.035 1.00 94.62 122 ASP A C 1
ATOM 963 O O . ASP A 1 122 ? -14.977 -13.222 16.765 1.00 94.62 122 ASP A O 1
ATOM 967 N N . PHE A 1 123 ? -13.550 -11.520 16.431 1.00 93.38 123 PHE A N 1
ATOM 968 C CA . PHE A 1 123 ? -12.800 -12.168 15.362 1.00 93.38 123 PHE A CA 1
ATOM 969 C C . PHE A 1 123 ? -11.366 -12.418 15.821 1.00 93.38 123 PHE A C 1
ATOM 971 O O . PHE A 1 123 ? -10.777 -11.543 16.445 1.00 93.38 123 PHE A O 1
ATOM 978 N N . PRO A 1 124 ? -10.768 -13.583 15.526 1.00 92.25 124 PRO A N 1
ATOM 979 C CA . PRO A 1 124 ? -9.371 -13.825 15.859 1.00 92.25 124 PRO A CA 1
ATOM 980 C C . PRO A 1 124 ? -8.447 -12.917 15.040 1.00 92.25 124 PRO A C 1
ATOM 982 O O . PRO A 1 124 ? -8.776 -12.531 13.912 1.00 92.25 124 PRO A O 1
ATOM 985 N N . ALA A 1 125 ? -7.269 -12.627 15.595 1.00 90.62 125 ALA A N 1
ATOM 986 C CA . ALA A 1 125 ? -6.205 -11.974 14.848 1.00 90.62 125 ALA A CA 1
ATOM 987 C C . ALA A 1 125 ? -5.808 -12.851 13.652 1.00 90.62 125 ALA A C 1
ATOM 989 O O . ALA A 1 125 ? -5.628 -14.065 13.773 1.00 90.62 125 ALA A O 1
ATOM 990 N N . GLN A 1 126 ? -5.690 -12.233 12.486 1.00 87.00 126 GLN A N 1
ATOM 991 C CA . GLN A 1 126 ? -5.280 -12.900 11.269 1.00 87.00 126 GLN A CA 1
ATOM 992 C C . GLN A 1 126 ? -3.794 -13.251 11.338 1.00 87.00 126 GLN A C 1
ATOM 994 O O . GLN A 1 126 ? -2.952 -12.401 11.632 1.00 87.00 126 GLN A O 1
ATOM 999 N N . GLU A 1 127 ? -3.466 -14.492 10.985 1.00 82.94 127 GLU A N 1
ATOM 1000 C CA . GLU A 1 127 ? -2.077 -14.904 10.821 1.00 82.94 127 GLU A CA 1
ATOM 1001 C C . GLU A 1 127 ? -1.416 -14.170 9.650 1.00 82.94 127 GLU A C 1
ATOM 1003 O O . GLU A 1 127 ? -1.974 -14.031 8.557 1.00 82.94 127 GLU A O 1
ATOM 1008 N N . ILE A 1 128 ? -0.187 -13.713 9.878 1.00 80.44 128 ILE A N 1
ATOM 1009 C CA . ILE A 1 128 ? 0.611 -13.042 8.857 1.00 80.44 128 ILE A CA 1
ATOM 1010 C C . ILE A 1 128 ? 1.031 -14.082 7.823 1.00 80.44 128 ILE A C 1
ATOM 1012 O O . ILE A 1 128 ? 1.731 -15.044 8.130 1.00 80.44 128 ILE A O 1
ATOM 1016 N N . ILE A 1 129 ? 0.628 -13.854 6.578 1.00 71.31 129 ILE A N 1
ATOM 1017 C CA . ILE A 1 129 ? 0.803 -14.825 5.496 1.00 71.31 129 ILE A CA 1
ATOM 1018 C C . ILE A 1 129 ? 2.233 -14.785 4.941 1.00 71.31 129 ILE A C 1
ATOM 1020 O O . ILE A 1 129 ? 2.747 -15.799 4.472 1.00 71.31 129 ILE A O 1
ATOM 1024 N N . ALA A 1 130 ? 2.883 -13.618 4.947 1.00 74.25 130 ALA A N 1
ATOM 1025 C CA . ALA A 1 130 ? 4.203 -13.465 4.349 1.00 74.25 130 ALA A CA 1
ATOM 1026 C C . ALA A 1 130 ? 5.077 -12.449 5.085 1.00 74.25 130 ALA A C 1
ATOM 1028 O O . ALA A 1 130 ? 4.604 -11.437 5.604 1.00 74.25 130 ALA A O 1
ATOM 1029 N N . SER A 1 131 ? 6.390 -12.668 5.031 1.00 76.88 131 SER A N 1
ATOM 1030 C CA . SER A 1 131 ? 7.349 -11.586 5.226 1.00 76.88 131 SER A CA 1
ATOM 1031 C C . SER A 1 131 ? 7.169 -10.543 4.121 1.00 76.88 131 SER A C 1
ATOM 1033 O O . SER A 1 131 ? 6.839 -10.888 2.983 1.00 76.88 131 SER A O 1
ATOM 1035 N N . GLY A 1 132 ? 7.410 -9.269 4.444 1.00 75.94 132 GLY A N 1
ATOM 1036 C CA . GLY A 1 132 ? 7.427 -8.206 3.436 1.00 75.94 132 GLY A CA 1
ATOM 1037 C C . GLY A 1 132 ? 8.347 -8.564 2.258 1.00 75.94 132 GLY A C 1
ATOM 1038 O O . GLY A 1 132 ? 9.318 -9.304 2.456 1.00 75.94 132 GLY A O 1
ATOM 1039 N N . PRO A 1 133 ? 8.053 -8.074 1.043 1.00 79.88 133 PRO A N 1
ATOM 1040 C CA . PRO A 1 133 ? 8.865 -8.369 -0.125 1.00 79.88 133 PRO A CA 1
ATOM 1041 C C . PRO A 1 133 ? 10.312 -7.915 0.091 1.00 79.88 133 PRO A C 1
ATOM 1043 O O . PRO A 1 133 ? 10.605 -7.026 0.902 1.00 79.88 133 PRO A O 1
ATOM 1046 N N . GLY A 1 134 ? 11.221 -8.550 -0.649 1.00 74.69 134 GLY A N 1
ATOM 1047 C CA . GLY A 1 134 ? 12.623 -8.158 -0.679 1.00 74.69 134 GLY A CA 1
ATOM 1048 C C . GLY A 1 134 ? 12.800 -6.706 -1.124 1.00 74.69 134 GLY A C 1
ATOM 1049 O O . GLY A 1 134 ? 11.880 -6.051 -1.614 1.00 74.69 134 GLY A O 1
ATOM 1050 N N . GLN A 1 135 ? 14.010 -6.185 -0.945 1.00 72.88 135 GLN A N 1
ATOM 1051 C CA . GLN A 1 135 ? 14.337 -4.856 -1.437 1.00 72.88 135 GLN A CA 1
ATOM 1052 C C . GLN A 1 135 ? 14.136 -4.793 -2.959 1.00 72.88 135 GLN A C 1
ATOM 1054 O O . GLN A 1 135 ? 14.739 -5.577 -3.686 1.00 72.88 135 GLN A O 1
ATOM 1059 N N . THR A 1 136 ? 13.361 -3.813 -3.429 1.00 70.94 136 THR A N 1
ATOM 1060 C CA . THR A 1 136 ? 13.278 -3.484 -4.854 1.00 70.94 136 THR A CA 1
ATOM 1061 C C . THR A 1 136 ? 14.657 -3.055 -5.352 1.00 70.94 136 THR A C 1
ATOM 1063 O O . THR A 1 136 ? 15.274 -2.134 -4.799 1.00 70.94 136 THR A O 1
ATOM 1066 N N . THR A 1 137 ? 15.163 -3.743 -6.369 1.00 74.19 137 THR A N 1
ATOM 1067 C CA . THR A 1 137 ? 16.394 -3.383 -7.072 1.00 74.19 137 THR A CA 1
ATOM 1068 C C . THR A 1 137 ? 16.049 -2.584 -8.316 1.00 74.19 137 THR A C 1
ATOM 1070 O O . THR A 1 137 ? 15.004 -2.784 -8.932 1.00 74.19 137 THR A O 1
ATOM 1073 N N . VAL A 1 138 ? 16.919 -1.641 -8.671 1.00 79.31 138 VAL A N 1
ATOM 1074 C CA . VAL A 1 138 ? 16.806 -0.956 -9.959 1.00 79.31 138 VAL A CA 1
ATOM 1075 C C . VAL A 1 138 ? 17.091 -1.987 -11.043 1.00 79.31 138 VAL A C 1
ATOM 1077 O O . VAL A 1 138 ? 18.107 -2.668 -10.959 1.00 79.31 138 VAL A O 1
ATOM 1080 N N . VAL A 1 139 ? 16.191 -2.089 -12.017 1.00 84.06 139 VAL A N 1
ATOM 1081 C CA . VAL A 1 139 ? 16.386 -2.901 -13.221 1.00 84.06 139 VAL A CA 1
ATOM 1082 C C . VAL A 1 139 ? 17.049 -2.014 -14.265 1.00 84.06 139 VAL A C 1
ATOM 1084 O O . VAL A 1 139 ? 16.545 -0.917 -14.546 1.00 84.06 139 VAL A O 1
ATOM 1087 N N . ASP A 1 140 ? 18.187 -2.452 -14.791 1.00 89.06 140 ASP A N 1
ATOM 1088 C CA . ASP A 1 140 ? 18.878 -1.725 -15.852 1.00 89.06 140 ASP A CA 1
ATOM 1089 C C . ASP A 1 140 ? 18.217 -1.944 -17.229 1.00 89.06 140 ASP A C 1
ATOM 1091 O O . ASP A 1 140 ? 17.306 -2.756 -17.397 1.00 89.06 140 ASP A O 1
ATOM 1095 N N . ASP A 1 141 ? 18.628 -1.158 -18.223 1.00 89.56 141 ASP A N 1
ATOM 1096 C CA . ASP A 1 141 ? 18.038 -1.228 -19.561 1.00 89.56 141 ASP A CA 1
ATOM 1097 C C . ASP A 1 141 ? 18.380 -2.528 -20.302 1.00 89.56 141 ASP A C 1
ATOM 1099 O O . ASP A 1 141 ? 17.528 -3.060 -21.016 1.00 89.56 141 ASP A O 1
ATOM 1103 N N . ASP A 1 142 ? 19.585 -3.062 -20.109 1.00 92.00 142 ASP A N 1
ATOM 1104 C CA . ASP A 1 142 ? 20.026 -4.320 -20.706 1.00 92.00 142 ASP A CA 1
ATOM 1105 C C . ASP A 1 142 ? 19.259 -5.501 -20.094 1.00 92.00 142 ASP A C 1
ATOM 1107 O O . ASP A 1 142 ? 18.803 -6.383 -20.823 1.00 92.00 142 ASP A O 1
ATOM 1111 N N . GLU A 1 143 ? 19.020 -5.494 -18.781 1.00 93.50 143 GLU A N 1
ATOM 1112 C CA . GLU A 1 143 ? 18.174 -6.459 -18.077 1.00 93.50 143 GLU A CA 1
ATOM 1113 C C . GLU A 1 143 ? 16.747 -6.462 -18.641 1.00 93.50 143 GLU A C 1
ATOM 1115 O O . GLU A 1 143 ? 16.184 -7.532 -18.888 1.00 93.50 143 GLU A O 1
ATOM 1120 N N . ILE A 1 144 ? 16.173 -5.281 -18.909 1.00 91.56 144 ILE A N 1
ATOM 1121 C CA . ILE A 1 144 ? 14.850 -5.165 -19.541 1.00 91.56 144 ILE A CA 1
ATOM 1122 C C . ILE A 1 144 ? 14.878 -5.767 -20.947 1.00 91.56 144 ILE A C 1
ATOM 1124 O O . ILE A 1 144 ? 14.004 -6.570 -21.277 1.00 91.56 144 ILE A O 1
ATOM 1128 N N . VAL A 1 145 ? 15.874 -5.423 -21.771 1.00 93.88 145 VAL A N 1
ATOM 1129 C CA . VAL A 1 145 ? 16.002 -5.959 -23.137 1.00 93.88 145 VAL A CA 1
ATOM 1130 C C . VAL A 1 145 ? 16.112 -7.482 -23.115 1.00 93.88 145 VAL A C 1
ATOM 1132 O O . VAL A 1 145 ? 15.345 -8.160 -23.800 1.00 93.88 145 VAL A O 1
ATOM 1135 N N . GLN A 1 146 ? 17.015 -8.036 -22.303 1.00 95.50 146 GLN A N 1
ATOM 1136 C CA . GLN A 1 146 ? 17.202 -9.484 -22.189 1.00 95.50 146 GLN A CA 1
ATOM 1137 C C . GLN A 1 146 ? 15.933 -10.178 -21.695 1.00 95.50 146 GLN A C 1
ATOM 1139 O O . GLN A 1 146 ? 15.548 -11.222 -22.228 1.00 95.50 146 GLN A O 1
ATOM 1144 N N . HIS A 1 147 ? 15.240 -9.582 -20.723 1.00 94.00 147 HIS A N 1
ATOM 1145 C CA . HIS A 1 147 ? 13.980 -10.117 -20.236 1.00 94.00 147 HIS A CA 1
ATOM 1146 C C . HIS A 1 147 ? 12.911 -10.137 -21.336 1.00 94.00 147 HIS A C 1
ATOM 1148 O O . HIS A 1 147 ? 12.308 -11.182 -21.571 1.00 94.00 147 HIS A O 1
ATOM 1154 N N . LEU A 1 148 ? 12.715 -9.039 -22.070 1.00 92.62 148 LEU A N 1
ATOM 1155 C CA . LEU A 1 148 ? 11.746 -8.969 -23.169 1.00 92.62 148 LEU A CA 1
ATOM 1156 C C . LEU A 1 148 ? 12.055 -9.987 -24.275 1.00 92.62 148 LEU A C 1
ATOM 1158 O O . LEU A 1 148 ? 11.149 -10.675 -24.747 1.00 92.62 148 LEU A O 1
ATOM 1162 N N . ILE A 1 149 ? 13.332 -10.148 -24.638 1.00 94.19 149 ILE A N 1
ATOM 1163 C CA . ILE A 1 149 ? 13.768 -11.174 -25.594 1.00 94.19 149 ILE A CA 1
ATOM 1164 C C . ILE A 1 149 ? 13.429 -12.575 -25.070 1.00 94.19 149 ILE A C 1
ATOM 1166 O O . ILE A 1 149 ? 12.877 -13.391 -25.808 1.00 94.19 149 ILE A O 1
ATOM 1170 N N . SER A 1 150 ? 13.685 -12.846 -23.786 1.00 95.25 150 SER A N 1
ATOM 1171 C CA . SER A 1 150 ? 13.354 -14.135 -23.161 1.00 95.25 150 SER A CA 1
ATOM 1172 C C . SER A 1 150 ? 11.849 -14.434 -23.145 1.00 95.25 150 SER A C 1
ATOM 1174 O O . SER A 1 150 ? 11.457 -15.596 -23.219 1.00 95.25 150 SER A O 1
ATOM 1176 N N . GLN A 1 151 ? 11.005 -13.396 -23.104 1.00 93.94 151 GLN A N 1
ATOM 1177 C CA . GLN A 1 151 ? 9.544 -13.503 -23.195 1.00 93.94 151 GLN A CA 1
ATOM 1178 C C . GLN A 1 151 ? 9.036 -13.626 -24.646 1.00 93.94 151 GLN A C 1
ATOM 1180 O O . GLN A 1 151 ? 7.830 -13.695 -24.876 1.00 93.94 151 GLN A O 1
ATOM 1185 N N . GLY A 1 152 ? 9.939 -13.682 -25.632 1.00 92.69 152 GLY A N 1
ATOM 1186 C CA . GLY A 1 152 ? 9.617 -13.927 -27.039 1.00 92.69 152 GLY A CA 1
ATOM 1187 C C . GLY A 1 152 ? 9.547 -12.675 -27.914 1.00 92.69 152 GLY A C 1
ATOM 1188 O O . GLY A 1 152 ? 9.178 -12.778 -29.087 1.00 92.69 152 GLY A O 1
ATOM 1189 N N . LEU A 1 153 ? 9.912 -11.499 -27.393 1.00 92.56 153 LEU A N 1
ATOM 1190 C CA . LEU A 1 153 ? 10.030 -10.296 -28.215 1.00 92.56 153 LEU A CA 1
ATOM 1191 C C . LEU A 1 153 ? 11.263 -10.393 -29.131 1.00 92.56 153 LEU A C 1
ATOM 1193 O O . LEU A 1 153 ? 12.317 -10.898 -28.747 1.00 92.56 153 LEU A O 1
ATOM 1197 N N . ARG A 1 154 ? 11.159 -9.892 -30.368 1.00 94.00 154 ARG A N 1
ATOM 1198 C CA . ARG A 1 154 ? 12.322 -9.820 -31.273 1.00 94.00 154 ARG A CA 1
ATOM 1199 C C . ARG A 1 154 ? 13.339 -8.814 -30.714 1.00 94.00 154 ARG A C 1
ATOM 1201 O O . ARG A 1 154 ? 12.895 -7.759 -30.269 1.00 94.00 154 ARG A O 1
ATOM 1208 N N . PRO A 1 155 ? 14.662 -9.050 -30.825 1.00 93.25 155 PRO A N 1
ATOM 1209 C CA . PRO A 1 155 ? 15.678 -8.140 -30.285 1.00 93.25 155 PRO A CA 1
ATOM 1210 C C . PRO A 1 155 ? 15.477 -6.670 -30.670 1.00 93.25 155 PRO A C 1
ATOM 1212 O O . PRO A 1 155 ? 15.407 -5.822 -29.791 1.00 93.25 155 PRO A O 1
ATOM 1215 N N . GLY A 1 156 ? 15.237 -6.376 -31.953 1.00 92.56 156 GLY A N 1
ATOM 1216 C CA . GLY A 1 156 ? 14.983 -4.998 -32.395 1.00 92.56 156 GLY A CA 1
ATOM 1217 C C . GLY A 1 156 ? 13.727 -4.361 -31.780 1.00 92.56 156 GLY A C 1
ATOM 1218 O O . GLY A 1 156 ? 13.737 -3.177 -31.471 1.00 92.56 156 GLY A O 1
ATOM 1219 N N . ALA A 1 157 ? 12.669 -5.143 -31.538 1.00 90.44 157 ALA A N 1
ATOM 1220 C CA . ALA A 1 157 ? 11.459 -4.650 -30.873 1.00 90.44 157 ALA A CA 1
ATOM 1221 C C . ALA A 1 157 ? 11.679 -4.445 -29.363 1.00 90.44 157 ALA A C 1
ATOM 1223 O O . ALA A 1 157 ? 11.157 -3.495 -28.787 1.00 90.44 157 ALA A O 1
ATOM 1224 N N . ALA A 1 158 ? 12.475 -5.308 -28.723 1.00 92.56 158 ALA A N 1
ATOM 1225 C CA . ALA A 1 158 ? 12.870 -5.141 -27.325 1.00 92.56 158 ALA A CA 1
ATOM 1226 C C . ALA A 1 158 ? 13.719 -3.877 -27.132 1.00 92.56 158 ALA A C 1
ATOM 1228 O O . ALA A 1 158 ? 13.463 -3.100 -26.216 1.00 92.56 158 ALA A O 1
ATOM 1229 N N . GLU A 1 159 ? 14.678 -3.631 -28.027 1.00 93.00 159 GLU A N 1
ATOM 1230 C CA . GLU A 1 159 ? 15.484 -2.408 -28.033 1.00 93.00 159 GLU A CA 1
ATOM 1231 C C . GLU A 1 159 ? 14.624 -1.153 -28.250 1.00 93.00 159 GLU A C 1
ATOM 1233 O O . GLU A 1 159 ? 14.786 -0.166 -27.530 1.00 93.00 159 GLU A O 1
ATOM 1238 N N . GLU A 1 160 ? 13.673 -1.186 -29.189 1.00 91.69 160 GLU A N 1
ATOM 1239 C CA . GLU A 1 160 ? 12.760 -0.066 -29.458 1.00 91.69 160 GLU A CA 1
ATOM 1240 C C . GLU A 1 160 ? 11.850 0.250 -28.257 1.00 91.69 160 GLU A C 1
ATOM 1242 O O . GLU A 1 160 ? 11.689 1.417 -27.871 1.00 91.69 160 GLU A O 1
ATOM 1247 N N . LEU A 1 161 ? 11.302 -0.783 -27.611 1.00 92.00 161 LEU A N 1
ATOM 1248 C CA . LEU A 1 161 ? 10.483 -0.629 -26.410 1.00 92.00 161 LEU A CA 1
ATOM 1249 C C . LEU A 1 161 ? 11.302 -0.056 -25.242 1.00 92.00 161 LEU A C 1
ATOM 1251 O O . LEU A 1 161 ? 10.882 0.916 -24.606 1.00 92.00 161 LEU A O 1
ATOM 1255 N N . THR A 1 162 ? 12.509 -0.571 -25.004 1.00 92.69 162 THR A N 1
ATOM 1256 C CA . THR A 1 162 ? 13.406 -0.048 -23.962 1.00 92.69 162 THR A CA 1
ATOM 1257 C C . THR A 1 162 ? 13.842 1.393 -24.252 1.00 92.69 162 THR A C 1
ATOM 1259 O O . THR A 1 162 ? 13.840 2.246 -23.355 1.00 92.69 162 THR A O 1
ATOM 1262 N N . ALA A 1 163 ? 14.136 1.733 -25.510 1.00 92.06 163 ALA A N 1
ATOM 1263 C CA . ALA A 1 163 ? 14.423 3.109 -25.914 1.00 92.06 163 ALA A CA 1
ATOM 1264 C C . ALA A 1 163 ? 13.233 4.045 -25.632 1.00 92.06 163 ALA A C 1
ATOM 1266 O O . ALA A 1 163 ? 13.420 5.184 -25.178 1.00 92.06 163 ALA A O 1
ATOM 1267 N N . THR A 1 164 ? 12.009 3.551 -25.826 1.00 92.06 164 THR A N 1
ATOM 1268 C CA . THR A 1 164 ? 10.778 4.273 -25.494 1.00 92.06 164 THR A CA 1
ATOM 1269 C C . THR A 1 164 ? 10.643 4.501 -23.990 1.00 92.06 164 THR A C 1
ATOM 1271 O O . THR A 1 164 ? 10.421 5.645 -23.577 1.00 92.06 164 THR A O 1
ATOM 1274 N N . PHE A 1 165 ? 10.878 3.483 -23.152 1.00 90.56 165 PHE A N 1
ATOM 1275 C CA . PHE A 1 165 ? 10.923 3.657 -21.693 1.00 90.56 165 PHE A CA 1
ATOM 1276 C C . PHE A 1 165 ? 11.916 4.746 -21.286 1.00 90.56 165 PHE A C 1
ATOM 1278 O O . PHE A 1 165 ? 11.595 5.616 -20.477 1.00 90.56 165 PHE A O 1
ATOM 1285 N N . ASN A 1 166 ? 13.098 4.776 -21.897 1.00 90.19 166 ASN A N 1
ATOM 1286 C CA . ASN A 1 166 ? 14.109 5.791 -21.613 1.00 90.19 166 ASN A CA 1
ATOM 1287 C C . ASN A 1 166 ? 13.708 7.208 -22.015 1.00 90.19 166 ASN A C 1
ATOM 1289 O O . ASN A 1 166 ? 14.091 8.180 -21.351 1.00 90.19 166 ASN A O 1
ATOM 1293 N N . ARG A 1 167 ? 12.942 7.358 -23.095 1.00 89.88 167 ARG A N 1
ATOM 1294 C CA . ARG A 1 167 ? 12.373 8.651 -23.481 1.00 89.88 167 ARG A CA 1
ATOM 1295 C C . ARG A 1 167 ? 11.316 9.100 -22.475 1.00 89.88 167 ARG A C 1
ATOM 1297 O O . ARG A 1 167 ? 11.372 10.242 -22.017 1.00 89.88 167 ARG A O 1
ATOM 1304 N N . ILE A 1 168 ? 10.428 8.192 -22.072 1.00 90.81 168 ILE A N 1
ATOM 1305 C CA . ILE A 1 168 ? 9.391 8.452 -21.066 1.00 90.81 168 ILE A CA 1
ATOM 1306 C C . ILE A 1 168 ? 10.026 8.821 -19.723 1.00 90.81 168 ILE A C 1
ATOM 1308 O O . ILE A 1 168 ? 9.673 9.849 -19.158 1.00 90.81 168 ILE A O 1
ATOM 1312 N N . ARG A 1 169 ? 11.021 8.066 -19.236 1.00 88.75 169 ARG A N 1
ATOM 1313 C CA . ARG A 1 169 ? 11.741 8.370 -17.983 1.00 88.75 169 ARG A CA 1
ATOM 1314 C C . ARG A 1 169 ? 12.379 9.758 -18.013 1.00 88.75 169 ARG A C 1
ATOM 1316 O O . ARG A 1 169 ? 12.307 10.488 -17.026 1.00 88.75 169 ARG A O 1
ATOM 1323 N N . ARG A 1 170 ? 12.997 10.144 -19.135 1.00 88.75 170 ARG A N 1
ATOM 1324 C CA . ARG A 1 170 ? 13.576 11.487 -19.309 1.00 88.75 170 ARG A CA 1
ATOM 1325 C C . ARG A 1 170 ? 12.513 12.581 -19.227 1.00 88.75 170 ARG A C 1
ATOM 1327 O O . ARG A 1 170 ? 12.715 13.559 -18.510 1.00 88.75 170 ARG A O 1
ATOM 1334 N N . LEU A 1 171 ? 11.382 12.398 -19.903 1.00 88.19 171 LEU A N 1
ATOM 1335 C CA . LEU A 1 171 ? 10.263 13.344 -19.867 1.00 88.19 171 LEU A CA 1
ATOM 1336 C C . LEU A 1 171 ? 9.610 13.409 -18.481 1.00 88.19 171 LEU A C 1
ATOM 1338 O O . LEU A 1 171 ? 9.367 14.496 -17.969 1.00 88.19 171 LEU A O 1
ATOM 1342 N N . ALA A 1 172 ? 9.403 12.269 -17.826 1.00 86.62 172 ALA A N 1
ATOM 1343 C CA . ALA A 1 172 ? 8.859 12.201 -16.475 1.00 86.62 172 ALA A CA 1
ATOM 1344 C C . ALA A 1 172 ? 9.738 12.968 -15.475 1.00 86.62 172 ALA A C 1
ATOM 1346 O O . ALA A 1 172 ? 9.223 13.756 -14.687 1.00 86.62 172 ALA A O 1
ATOM 1347 N N . ARG A 1 173 ? 11.071 12.817 -15.552 1.00 86.69 173 ARG A N 1
ATOM 1348 C CA . ARG A 1 173 ? 12.014 13.600 -14.729 1.00 86.69 173 ARG A CA 1
ATOM 1349 C C . ARG A 1 173 ? 11.914 15.100 -14.998 1.00 86.69 173 ARG A C 1
ATOM 1351 O O . ARG A 1 173 ? 11.985 15.883 -14.057 1.00 86.69 173 ARG A O 1
ATOM 1358 N N . TYR A 1 174 ? 11.743 15.495 -16.260 1.00 85.81 174 TYR A N 1
ATOM 1359 C CA . TYR A 1 174 ? 11.535 16.896 -16.621 1.00 85.81 174 TYR A CA 1
ATOM 1360 C C . TYR A 1 174 ? 10.258 17.455 -15.978 1.00 85.81 174 TYR A C 1
ATOM 1362 O O . TYR A 1 174 ? 10.317 18.498 -15.329 1.00 85.81 174 TYR A O 1
ATOM 1370 N N . TYR A 1 175 ? 9.132 16.745 -16.092 1.00 82.94 175 TYR A N 1
ATOM 1371 C CA . TYR A 1 175 ? 7.859 17.176 -15.509 1.00 82.94 175 TYR A CA 1
ATOM 1372 C C . TYR A 1 175 ? 7.870 17.174 -13.980 1.00 82.94 175 TYR A C 1
ATOM 1374 O O . TYR A 1 175 ? 7.344 18.098 -13.370 1.00 82.94 175 TYR A O 1
ATOM 1382 N N . HIS A 1 176 ? 8.524 16.197 -13.349 1.00 81.06 176 HIS A N 1
ATOM 1383 C CA . HIS A 1 176 ? 8.641 16.126 -11.891 1.00 81.06 176 HIS A CA 1
ATOM 1384 C C . HIS A 1 176 ? 9.364 17.348 -11.291 1.00 81.06 176 HIS A C 1
ATOM 1386 O O . HIS A 1 176 ? 9.121 17.720 -10.147 1.00 81.06 176 HIS A O 1
ATOM 1392 N N . GLY A 1 177 ? 10.260 17.990 -12.047 1.00 80.88 177 GLY A N 1
ATOM 1393 C CA . GLY A 1 177 ? 10.943 19.217 -11.624 1.00 80.88 177 GLY A CA 1
ATOM 1394 C C . GLY A 1 177 ? 10.131 20.504 -11.816 1.00 80.88 177 GLY A C 1
ATOM 1395 O O . GLY A 1 177 ? 10.642 21.584 -11.516 1.00 80.88 177 GLY A O 1
ATOM 1396 N N . ARG A 1 178 ? 8.908 20.425 -12.353 1.00 81.62 178 ARG A N 1
ATOM 1397 C CA . ARG A 1 178 ? 8.061 21.580 -12.674 1.00 81.62 178 ARG A CA 1
ATOM 1398 C C . ARG A 1 178 ? 6.885 21.696 -11.716 1.00 81.62 178 ARG A C 1
ATOM 1400 O O . ARG A 1 178 ? 6.456 20.734 -11.086 1.00 81.62 178 ARG A O 1
ATOM 1407 N N . ARG A 1 179 ? 6.358 22.914 -11.623 1.00 79.00 179 ARG A N 1
ATOM 1408 C CA . ARG A 1 179 ? 5.079 23.172 -10.973 1.00 79.00 179 ARG A CA 1
ATOM 1409 C C . ARG A 1 179 ? 3.972 22.517 -11.793 1.00 79.00 179 ARG A C 1
ATOM 1411 O O . ARG A 1 179 ? 3.986 22.604 -13.017 1.00 79.00 179 ARG A O 1
ATOM 1418 N N . TRP A 1 180 ? 3.032 21.856 -11.126 1.00 72.69 180 TRP A N 1
ATOM 1419 C CA . TRP A 1 180 ? 1.952 21.131 -11.802 1.00 72.69 180 TRP A CA 1
ATOM 1420 C C . TRP A 1 180 ? 1.081 22.061 -12.653 1.00 72.69 180 TRP A C 1
ATOM 1422 O O . TRP A 1 180 ? 0.577 21.661 -13.695 1.00 72.69 180 TRP A O 1
ATOM 1432 N N . GLU A 1 181 ? 0.955 23.322 -12.242 1.00 80.38 181 GLU A N 1
ATOM 1433 C CA . GLU A 1 181 ? 0.221 24.359 -12.968 1.00 80.38 181 GLU A CA 1
ATOM 1434 C C . GLU A 1 181 ? 0.834 24.684 -14.342 1.00 80.38 181 GLU A C 1
ATOM 1436 O O . GLU A 1 181 ? 0.122 25.158 -15.224 1.00 80.38 181 GLU A O 1
ATOM 1441 N N . ASP A 1 182 ? 2.125 24.389 -14.532 1.00 81.25 182 ASP A N 1
ATOM 1442 C CA . ASP A 1 182 ? 2.859 24.619 -15.781 1.00 81.25 182 ASP A CA 1
ATOM 1443 C C . ASP A 1 182 ? 2.834 23.393 -16.714 1.00 81.25 182 ASP A C 1
ATOM 1445 O O . ASP A 1 182 ? 3.398 23.439 -17.806 1.00 81.25 182 ASP A O 1
ATOM 1449 N N . VAL A 1 183 ? 2.223 22.280 -16.289 1.00 80.12 183 VAL A N 1
ATOM 1450 C CA . VAL A 1 183 ? 2.173 21.027 -17.051 1.00 80.12 183 VAL A CA 1
ATOM 1451 C C . VAL A 1 183 ? 0.733 20.738 -17.450 1.00 80.12 183 VAL A C 1
ATOM 1453 O O . VAL A 1 183 ? -0.110 20.386 -16.624 1.00 80.12 183 VAL A O 1
ATOM 1456 N N . GLY A 1 184 ? 0.439 20.848 -18.745 1.00 81.00 184 GLY A N 1
ATOM 1457 C CA . GLY A 1 184 ? -0.874 20.487 -19.260 1.00 81.00 184 GLY A CA 1
ATOM 1458 C C . GLY A 1 184 ? -1.138 18.989 -19.093 1.00 81.00 184 GLY A C 1
ATOM 1459 O O . GLY A 1 184 ? -0.351 18.161 -19.545 1.00 81.00 184 GLY A O 1
ATOM 1460 N N . GLU A 1 185 ? -2.284 18.608 -18.522 1.00 80.50 185 GLU A N 1
ATOM 1461 C CA . GLU A 1 185 ? -2.679 17.191 -18.399 1.00 80.50 185 GLU A CA 1
ATOM 1462 C C . GLU A 1 185 ? -2.677 16.474 -19.766 1.00 80.50 185 GLU A C 1
ATOM 1464 O O . GLU A 1 185 ? -2.318 15.302 -19.887 1.00 80.50 185 GLU A O 1
ATOM 1469 N N . HIS A 1 186 ? -3.065 17.192 -20.822 1.00 83.25 186 HIS A N 1
ATOM 1470 C CA . HIS A 1 186 ? -3.037 16.702 -22.197 1.00 83.25 186 HIS A CA 1
ATOM 1471 C C . HIS A 1 186 ? -1.607 16.475 -22.707 1.00 83.25 186 HIS A C 1
ATOM 1473 O O . HIS A 1 186 ? -1.375 15.476 -23.382 1.00 83.25 186 HIS A O 1
ATOM 1479 N N . GLU A 1 187 ? -0.644 17.328 -22.350 1.00 81.88 187 GLU A N 1
ATOM 1480 C CA . GLU A 1 187 ? 0.772 17.139 -22.688 1.00 81.88 187 GLU A CA 1
ATOM 1481 C C . GLU A 1 187 ? 1.348 15.933 -21.949 1.00 81.88 187 GLU A C 1
ATOM 1483 O O . GLU A 1 187 ? 1.932 15.052 -22.575 1.00 81.88 187 GLU A O 1
ATOM 1488 N N . ALA A 1 188 ? 1.111 15.832 -20.637 1.00 79.81 188 ALA A N 1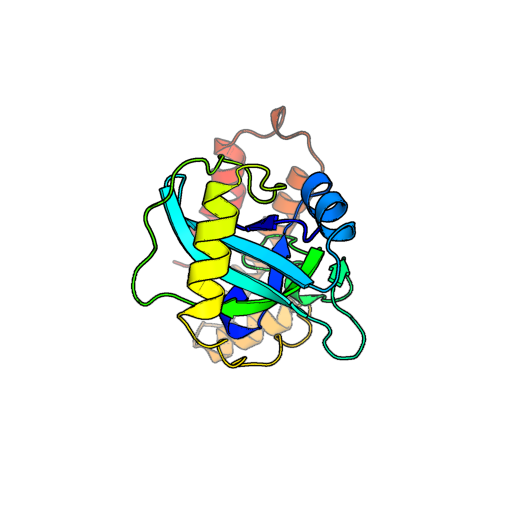
ATOM 1489 C CA . ALA A 1 188 ? 1.576 14.702 -19.838 1.00 79.81 188 ALA A CA 1
ATOM 1490 C C . ALA A 1 188 ? 1.036 13.368 -20.384 1.00 79.81 188 ALA A C 1
ATOM 1492 O O . ALA A 1 188 ? 1.805 12.427 -20.582 1.00 79.81 188 ALA A O 1
ATOM 1493 N N . ARG A 1 189 ? -0.261 13.292 -20.723 1.00 79.75 189 ARG A N 1
ATOM 1494 C CA . ARG A 1 189 ? -0.843 12.105 -21.376 1.00 79.75 189 ARG A CA 1
ATOM 1495 C C . ARG A 1 189 ? -0.222 11.838 -22.747 1.00 79.75 189 ARG A C 1
ATOM 1497 O O . ARG A 1 189 ? 0.180 10.710 -23.028 1.00 79.75 189 ARG A O 1
ATOM 1504 N N . THR A 1 190 ? -0.099 12.867 -23.581 1.00 85.31 190 THR A N 1
ATOM 1505 C CA . THR A 1 190 ? 0.422 12.732 -24.949 1.00 85.31 190 THR A CA 1
ATOM 1506 C C . THR A 1 190 ? 1.874 12.274 -24.974 1.00 85.31 190 THR A C 1
ATOM 1508 O O . THR A 1 190 ? 2.245 11.496 -25.842 1.00 85.31 190 THR A O 1
ATOM 1511 N N . PHE A 1 191 ? 2.703 12.718 -24.032 1.00 86.31 191 PHE A N 1
ATOM 1512 C CA . PHE A 1 191 ? 4.143 12.471 -24.082 1.00 86.31 191 PHE A CA 1
ATOM 1513 C C . PHE A 1 191 ? 4.633 11.365 -23.143 1.00 86.31 191 PHE A C 1
ATOM 1515 O O . PHE A 1 191 ? 5.722 10.839 -23.369 1.00 86.31 191 PHE A O 1
ATOM 1522 N N . LEU A 1 192 ? 3.859 10.981 -22.122 1.00 86.00 192 LEU A N 1
ATOM 1523 C CA . LEU A 1 192 ? 4.218 9.876 -21.223 1.00 86.00 192 LEU A CA 1
ATOM 1524 C C . LEU A 1 192 ? 3.441 8.591 -21.521 1.00 86.00 192 LEU A C 1
ATOM 1526 O O . LEU A 1 192 ? 4.000 7.509 -21.375 1.00 86.00 192 LEU A O 1
ATOM 1530 N N . VAL A 1 193 ? 2.177 8.694 -21.952 1.00 85.19 193 VAL A N 1
ATOM 1531 C CA . VAL A 1 193 ? 1.292 7.527 -22.119 1.00 85.19 193 VAL A CA 1
ATOM 1532 C C . VAL A 1 193 ? 1.233 7.063 -23.570 1.00 85.19 193 VAL A C 1
ATOM 1534 O O . VAL A 1 193 ? 1.413 5.879 -23.831 1.00 85.19 193 VAL A O 1
ATOM 1537 N N . ILE A 1 194 ? 1.025 7.968 -24.532 1.00 87.12 194 ILE A N 1
ATOM 1538 C CA . ILE A 1 194 ? 0.901 7.570 -25.948 1.00 87.12 194 ILE A CA 1
ATOM 1539 C C . ILE A 1 194 ? 2.156 6.849 -26.468 1.00 87.12 194 ILE A C 1
ATOM 1541 O O . ILE A 1 194 ? 1.990 5.809 -27.100 1.00 87.12 194 ILE A O 1
ATOM 1545 N N . PRO A 1 195 ? 3.398 7.302 -26.194 1.00 88.19 195 PRO A N 1
ATOM 1546 C CA . PRO A 1 195 ? 4.583 6.599 -26.676 1.00 88.19 195 PRO A CA 1
ATOM 1547 C C . PRO A 1 195 ? 4.677 5.181 -26.117 1.00 88.19 195 PRO A C 1
ATOM 1549 O O . PRO A 1 195 ? 5.061 4.275 -26.844 1.00 88.19 195 PRO A O 1
ATOM 1552 N N . LEU A 1 196 ? 4.276 4.983 -24.855 1.00 86.69 196 LEU A N 1
ATOM 1553 C CA . LEU A 1 196 ? 4.232 3.662 -24.236 1.00 86.69 196 LEU A CA 1
ATOM 1554 C C . LEU A 1 196 ? 3.256 2.743 -24.972 1.00 86.69 196 LEU A C 1
ATOM 1556 O O . LEU A 1 196 ? 3.627 1.632 -25.327 1.00 86.69 196 LEU A O 1
ATOM 1560 N N . LEU A 1 197 ? 2.032 3.218 -25.215 1.00 86.94 197 LEU A N 1
ATOM 1561 C CA . LEU A 1 197 ? 1.011 2.443 -25.920 1.00 86.94 197 LEU A CA 1
ATOM 1562 C C . LEU A 1 197 ? 1.471 2.076 -27.333 1.00 86.94 197 LEU A C 1
ATOM 1564 O O . LEU A 1 197 ? 1.393 0.918 -27.708 1.00 86.94 197 LEU A O 1
ATOM 1568 N N . LEU A 1 198 ? 2.024 3.034 -28.081 1.00 85.88 198 LEU A N 1
ATOM 1569 C CA . LEU A 1 198 ? 2.514 2.784 -29.439 1.00 85.88 198 LEU A CA 1
ATOM 1570 C C . LEU A 1 198 ? 3.665 1.770 -29.483 1.00 85.88 198 LEU A C 1
ATOM 1572 O O . LEU A 1 198 ? 3.740 0.991 -30.427 1.00 85.88 198 LEU A O 1
ATOM 1576 N N . ALA A 1 199 ? 4.553 1.771 -28.486 1.00 84.75 199 ALA A N 1
ATOM 1577 C CA . ALA A 1 199 ? 5.675 0.835 -28.430 1.00 84.75 199 ALA A CA 1
ATOM 1578 C C . ALA A 1 199 ? 5.273 -0.580 -27.979 1.00 84.75 199 ALA A C 1
ATOM 1580 O O . ALA A 1 199 ? 6.005 -1.532 -28.240 1.00 84.75 199 ALA A O 1
ATOM 1581 N N . LEU A 1 200 ? 4.131 -0.728 -27.299 1.00 82.19 200 LEU A N 1
ATOM 1582 C CA . LEU A 1 200 ? 3.593 -2.029 -26.892 1.00 82.19 200 LEU A CA 1
ATOM 1583 C C . LEU A 1 200 ? 2.801 -2.732 -28.011 1.00 82.19 200 LEU A C 1
ATOM 1585 O O . LEU A 1 200 ? 2.561 -3.935 -27.893 1.00 82.19 200 LEU A O 1
ATOM 1589 N N . GLY A 1 201 ? 2.461 -2.016 -29.090 1.00 75.06 201 GLY A N 1
ATOM 1590 C CA . GLY A 1 201 ? 1.649 -2.512 -30.211 1.00 75.06 201 GLY A CA 1
ATOM 1591 C C . GLY A 1 201 ? 0.154 -2.485 -29.923 1.00 75.06 201 GLY A C 1
ATOM 1592 O O . GLY A 1 201 ? -0.544 -3.352 -30.494 1.00 75.06 201 GLY A O 1
#

Radius of gyration: 21.03 Å; chains: 1; bounding box: 42×40×58 Å